Protein AF-A0A257NDQ3-F1 (afdb_monomer)

pLDDT: mean 87.1, std 13.28, range [30.53, 98.5]

Nearest PDB structures (foldseek):
  5h1d-assembly1_A  TM=4.668E-01  e=5.280E-02  Homo sapiens
  1ft0-assembly3_B  TM=4.575E-01  e=4.719E-02  Homo sapiens
  1fst-assembly2_B  TM=3.989E-01  e=5.908E-02  Homo sapiens
  5vi0-assembly2_B  TM=5.408E-01  e=4.225E-01  Pseudomonas fluorescens
  6a6y-assembly1_A  TM=3.548E-01  e=2.548E-01  Plasmodium falciparum 3D7

Solvent-accessible surface area (backbone atoms only — not comparable to full-atom values): 14530 Å² total; per-residue (Å²): 134,84,46,21,62,78,41,36,43,65,46,37,27,41,34,48,37,69,44,78,47,65,25,97,85,72,50,76,47,57,36,26,44,31,38,44,32,29,47,29,66,35,31,80,73,57,38,58,38,33,40,39,36,42,29,30,49,96,82,42,64,49,74,46,83,43,58,48,50,79,42,79,77,45,84,57,26,25,31,36,32,40,53,81,40,76,46,60,45,60,36,98,84,49,43,48,47,52,31,31,33,31,34,38,30,34,38,42,95,90,38,63,32,42,28,63,42,25,31,57,61,35,50,32,66,60,55,64,43,60,56,66,41,78,33,78,42,56,77,67,88,42,40,79,42,83,73,80,74,80,84,75,62,64,67,57,55,49,48,52,51,56,49,45,76,76,38,64,75,77,67,66,79,74,90,57,48,90,78,76,62,61,81,38,86,56,16,50,65,40,47,53,52,54,51,52,52,50,49,45,49,52,26,70,79,35,73,89,55,93,38,74,47,81,45,79,41,69,66,78,79,58,63,68,61,53,53,48,52,54,49,34,37,78,66,68,33,50,52,46,80,45,63,45,60,74,48,50,77,47,40,88,53,84,78,82,85,89,118

Secondary structure (DSSP, 8-state):
---GGGTEEEEEEEE---EEEE-TT--EEEEEEEEEEEEESS-TT-EEEEEEEEEEGGG-EEEEEEEEEEES--SS-EEEEEPPEEE-SEETTTEEEEEEEEEEEEEETTEEEE-SEEEEEEEHHHHH-SS-EEEE--STT-EE---------HHHHHHHHHHHHH-GGGG------SSS-TTSTTSHHHHHHHHHHHHHHHHHH-TTS--EEEEEES----HHHHHHHHHHHHTT-EEEEEE-HHHHTTTT-TT-S--

Structure (mmCIF, N/CA/C/O backbone):
data_AF-A0A257NDQ3-F1
#
_entry.id   AF-A0A257NDQ3-F1
#
loop_
_atom_site.group_PDB
_atom_site.id
_atom_site.type_symbol
_atom_site.label_atom_id
_atom_site.label_alt_id
_atom_site.label_comp_id
_atom_site.label_asym_id
_atom_site.label_entity_id
_atom_site.label_seq_id
_atom_site.pdbx_PDB_ins_code
_atom_site.Cartn_x
_atom_site.Cartn_y
_atom_site.Cartn_z
_atom_site.occupancy
_atom_site.B_iso_or_equiv
_atom_site.auth_seq_id
_atom_site.auth_comp_id
_atom_site.auth_asym_id
_atom_site.auth_atom_id
_atom_site.pdbx_PDB_model_num
ATOM 1 N N . MET A 1 1 ? 5.889 -25.094 2.085 1.00 62.25 1 MET A N 1
ATOM 2 C CA . MET A 1 1 ? 5.250 -23.762 2.106 1.00 62.25 1 MET A CA 1
ATOM 3 C C . MET A 1 1 ? 5.561 -23.101 0.781 1.00 62.25 1 MET A C 1
ATOM 5 O O . MET A 1 1 ? 6.716 -23.136 0.377 1.00 62.25 1 MET A O 1
ATOM 9 N N . GLN A 1 2 ? 4.552 -22.613 0.071 1.00 86.19 2 GLN A N 1
ATOM 10 C CA . GLN A 1 2 ? 4.750 -21.941 -1.209 1.00 86.19 2 GLN A CA 1
ATOM 11 C C . GLN A 1 2 ? 5.158 -20.489 -0.945 1.00 86.19 2 GLN A C 1
ATOM 13 O O . GLN A 1 2 ? 4.580 -19.855 -0.066 1.00 86.19 2 GLN A O 1
ATOM 18 N N . ILE A 1 3 ? 6.176 -20.000 -1.652 1.00 93.50 3 ILE A N 1
ATOM 19 C CA . ILE A 1 3 ? 6.679 -18.626 -1.532 1.00 93.50 3 ILE A CA 1
ATOM 20 C C . ILE A 1 3 ? 6.529 -17.921 -2.877 1.00 93.50 3 ILE A C 1
ATOM 22 O O . ILE A 1 3 ? 6.613 -18.570 -3.925 1.00 93.50 3 ILE A O 1
ATOM 26 N N . ALA A 1 4 ? 6.283 -16.611 -2.854 1.00 96.50 4 ALA A N 1
ATOM 27 C CA . ALA A 1 4 ? 6.038 -15.834 -4.070 1.00 96.50 4 ALA A CA 1
ATOM 28 C C . ALA A 1 4 ? 7.234 -15.856 -5.037 1.00 96.50 4 ALA A C 1
ATOM 30 O O . ALA A 1 4 ? 7.050 -15.808 -6.251 1.00 96.50 4 ALA A O 1
ATOM 31 N N . GLU A 1 5 ? 8.448 -15.997 -4.506 1.00 96.62 5 GLU A N 1
ATOM 32 C CA . GLU A 1 5 ? 9.706 -16.055 -5.251 1.00 96.62 5 GLU A CA 1
ATOM 33 C C . GLU A 1 5 ? 9.786 -17.237 -6.233 1.00 96.62 5 GLU A C 1
ATOM 35 O O . GLU A 1 5 ? 10.541 -17.182 -7.199 1.00 96.62 5 GLU A O 1
ATOM 40 N N . HIS A 1 6 ? 8.982 -18.293 -6.043 1.00 95.88 6 HIS A N 1
ATOM 41 C CA . HIS A 1 6 ? 8.859 -19.371 -7.033 1.00 95.88 6 HIS A CA 1
ATOM 42 C C . HIS A 1 6 ? 8.162 -18.922 -8.327 1.00 95.88 6 HIS A C 1
ATOM 44 O O . HIS A 1 6 ? 8.304 -19.583 -9.352 1.00 95.88 6 HIS A O 1
ATOM 50 N N . TYR A 1 7 ? 7.405 -17.825 -8.277 1.00 97.12 7 TYR A N 1
ATOM 51 C CA . TYR A 1 7 ? 6.604 -17.320 -9.388 1.00 97.12 7 TYR A CA 1
ATOM 52 C C . TYR A 1 7 ? 7.129 -16.016 -9.961 1.00 97.12 7 TYR A C 1
ATOM 54 O O . TYR A 1 7 ? 6.976 -15.789 -11.154 1.00 97.12 7 TYR A O 1
ATOM 62 N N . ALA A 1 8 ? 7.720 -15.145 -9.147 1.00 97.50 8 ALA A N 1
ATOM 63 C CA . ALA A 1 8 ? 8.272 -13.890 -9.631 1.00 97.50 8 ALA A CA 1
ATOM 64 C C . ALA A 1 8 ? 9.487 -13.455 -8.827 1.00 97.50 8 ALA A C 1
ATOM 66 O O . ALA A 1 8 ? 9.572 -13.702 -7.628 1.00 97.50 8 ALA A O 1
ATOM 67 N N . MET A 1 9 ? 10.392 -12.737 -9.483 1.00 97.62 9 MET A N 1
ATOM 68 C CA . MET A 1 9 ? 11.543 -12.112 -8.848 1.00 97.62 9 MET A CA 1
ATOM 69 C C . MET A 1 9 ? 11.578 -10.621 -9.183 1.00 97.62 9 MET A C 1
ATOM 71 O O . MET A 1 9 ? 11.423 -10.259 -10.353 1.00 97.62 9 MET A O 1
ATOM 75 N N . PRO A 1 10 ? 11.789 -9.734 -8.194 1.00 97.50 10 PRO A N 1
ATOM 76 C CA . PRO A 1 10 ? 12.027 -8.331 -8.486 1.00 97.50 10 PRO A CA 1
ATOM 77 C C . PRO A 1 10 ? 13.358 -8.181 -9.229 1.00 97.50 10 PRO A C 1
ATOM 79 O O . PRO A 1 10 ? 14.376 -8.730 -8.810 1.00 97.50 10 PRO A O 1
ATOM 82 N N . ALA A 1 11 ? 13.348 -7.419 -10.317 1.00 97.00 11 ALA A N 1
ATOM 83 C CA . ALA A 1 11 ? 14.503 -7.220 -11.181 1.00 97.00 11 ALA A CA 1
ATOM 84 C C . ALA A 1 11 ? 15.159 -5.857 -10.925 1.00 97.00 11 ALA A C 1
ATOM 86 O O . ALA A 1 11 ? 16.347 -5.775 -10.600 1.00 97.00 11 ALA A O 1
ATOM 87 N N . HIS A 1 12 ? 14.380 -4.775 -11.028 1.00 96.88 12 HIS A N 1
ATOM 88 C CA . HIS A 1 12 ? 14.903 -3.408 -10.997 1.00 96.88 12 HIS A CA 1
ATOM 89 C C . HIS A 1 12 ? 13.960 -2.442 -10.284 1.00 96.88 12 HIS A C 1
ATOM 91 O O . HIS A 1 12 ? 12.742 -2.596 -10.322 1.00 96.88 12 HIS A O 1
ATOM 97 N N . GLY A 1 13 ? 14.543 -1.428 -9.650 1.00 97.38 13 GLY A N 1
ATOM 98 C CA . GLY A 1 13 ? 13.856 -0.304 -9.035 1.00 97.38 13 GLY A CA 1
ATOM 99 C C . GLY A 1 13 ? 14.349 1.019 -9.614 1.00 97.38 13 GLY A C 1
ATOM 100 O O . GLY A 1 13 ? 15.554 1.238 -9.744 1.00 97.38 13 GLY A O 1
ATOM 101 N N . HIS A 1 14 ? 13.414 1.908 -9.926 1.00 97.81 14 HIS A N 1
ATOM 102 C CA . HIS A 1 14 ? 13.661 3.269 -10.389 1.00 97.81 14 HIS A CA 1
ATOM 103 C C . HIS A 1 14 ? 13.052 4.251 -9.401 1.00 97.81 14 HIS A C 1
ATOM 105 O O . HIS A 1 14 ? 11.873 4.125 -9.081 1.00 97.81 14 HIS A O 1
ATOM 111 N N . LEU A 1 15 ? 13.818 5.246 -8.962 1.00 97.31 15 LEU A N 1
ATOM 112 C CA . LEU A 1 15 ? 13.305 6.381 -8.200 1.00 97.31 15 LEU A CA 1
ATOM 113 C C . LEU A 1 15 ? 13.643 7.663 -8.963 1.00 97.31 15 LEU A C 1
ATOM 115 O O . LEU A 1 15 ? 14.810 7.968 -9.186 1.00 97.31 15 LEU A O 1
ATOM 119 N N . GLY A 1 16 ? 12.628 8.410 -9.383 1.00 96.19 16 GLY A N 1
ATOM 120 C CA . GLY A 1 16 ? 12.790 9.683 -10.080 1.00 96.19 16 GLY A CA 1
ATOM 121 C C . GLY A 1 16 ? 13.439 10.759 -9.209 1.00 96.19 16 GLY A C 1
ATOM 122 O O . GLY A 1 16 ? 13.588 10.595 -8.000 1.00 96.19 16 GLY A O 1
ATOM 123 N N . GLY A 1 17 ? 13.835 11.878 -9.814 1.00 94.56 17 GLY A N 1
ATOM 124 C CA . GLY A 1 17 ? 14.311 13.045 -9.062 1.00 94.56 17 GLY A CA 1
ATOM 125 C C . GLY A 1 17 ? 13.191 13.758 -8.295 1.00 94.56 17 GLY A C 1
ATOM 126 O O . GLY A 1 17 ? 12.016 13.395 -8.409 1.00 94.56 17 GLY A O 1
ATOM 127 N N . TYR A 1 18 ? 13.557 14.786 -7.529 1.00 91.69 18 TYR A N 1
ATOM 128 C CA . TYR A 1 18 ? 12.577 15.646 -6.863 1.00 91.69 18 TYR A CA 1
ATOM 129 C C . TYR A 1 18 ? 11.720 16.409 -7.862 1.00 91.69 18 TYR A C 1
ATOM 131 O O . TYR A 1 18 ? 12.220 16.982 -8.832 1.00 91.69 18 TYR A O 1
ATOM 139 N N . PHE A 1 19 ? 10.427 16.477 -7.574 1.00 90.19 19 PHE A N 1
ATOM 140 C CA . PHE A 1 19 ? 9.556 17.461 -8.183 1.00 90.19 19 PHE A CA 1
ATOM 141 C C . PHE A 1 19 ? 8.519 17.949 -7.175 1.00 90.19 19 PHE A C 1
ATOM 143 O O . PHE A 1 19 ? 8.063 17.211 -6.301 1.00 90.19 19 PHE A O 1
ATOM 150 N N . GLN A 1 20 ? 8.157 19.219 -7.316 1.00 86.62 20 GLN A N 1
ATOM 151 C CA . GLN A 1 20 ? 7.296 19.906 -6.372 1.00 86.62 20 GLN A CA 1
ATOM 152 C C . GLN A 1 20 ? 5.822 19.739 -6.749 1.00 86.62 20 GLN A C 1
ATOM 154 O O . GLN A 1 20 ? 5.435 19.805 -7.921 1.00 86.62 20 GLN A O 1
ATOM 159 N N . ARG A 1 21 ? 4.985 19.571 -5.732 1.00 83.19 21 ARG A N 1
ATOM 160 C CA . ARG A 1 21 ? 3.531 19.689 -5.811 1.00 83.19 21 ARG A CA 1
ATOM 161 C C . ARG A 1 21 ? 3.053 20.769 -4.851 1.00 83.19 21 ARG A C 1
ATOM 163 O O . ARG A 1 21 ? 3.788 21.215 -3.971 1.00 83.19 21 ARG A O 1
ATOM 170 N N . VAL A 1 22 ? 1.827 21.215 -5.090 1.00 75.81 22 VAL A N 1
ATOM 171 C CA . VAL A 1 22 ? 1.130 22.202 -4.270 1.00 75.81 22 VAL A CA 1
ATOM 172 C C . VAL A 1 22 ? -0.181 21.566 -3.835 1.00 75.81 22 VAL A C 1
ATOM 174 O O . VAL A 1 22 ? -0.871 20.997 -4.683 1.00 75.81 22 VAL A O 1
ATOM 177 N N . ASN A 1 23 ? -0.483 21.604 -2.539 1.00 70.94 23 ASN A N 1
ATOM 178 C CA . ASN A 1 23 ? -1.763 21.119 -2.020 1.00 70.94 23 ASN A CA 1
ATOM 179 C C . ASN A 1 23 ? -2.857 22.196 -2.166 1.00 70.94 23 ASN A C 1
ATOM 181 O O . ASN A 1 23 ? -2.589 23.336 -2.551 1.00 70.94 23 ASN A O 1
ATOM 185 N N . ASP A 1 24 ? -4.092 21.856 -1.798 1.00 62.28 24 ASP A N 1
ATOM 186 C CA . ASP A 1 24 ? -5.228 22.790 -1.832 1.00 62.28 24 ASP A CA 1
ATOM 187 C C . ASP A 1 24 ? -5.088 23.967 -0.839 1.00 62.28 24 ASP A C 1
ATOM 189 O O . ASP A 1 24 ? -5.764 24.986 -0.983 1.00 62.28 24 ASP A O 1
ATOM 193 N N . PHE A 1 25 ? -4.170 23.870 0.131 1.00 64.94 25 PHE A N 1
ATOM 194 C CA . PHE A 1 25 ? -3.796 24.943 1.063 1.00 64.94 25 PHE A CA 1
ATOM 195 C C . PHE A 1 25 ? -2.670 25.846 0.531 1.00 64.94 25 PHE A C 1
ATOM 197 O O . PHE A 1 25 ? -2.230 26.758 1.227 1.00 64.94 25 PHE A O 1
ATOM 204 N N . ASN A 1 26 ? -2.234 25.634 -0.717 1.00 72.81 26 ASN A N 1
ATOM 205 C CA . ASN A 1 26 ? -1.118 26.328 -1.359 1.00 72.81 26 ASN A CA 1
ATOM 206 C C . ASN A 1 26 ? 0.261 26.052 -0.718 1.00 72.81 26 ASN A C 1
ATOM 208 O O . ASN A 1 26 ? 1.232 26.763 -1.000 1.00 72.81 26 ASN A O 1
ATOM 212 N N . ASP A 1 27 ? 0.375 25.000 0.097 1.00 72.50 27 ASP A N 1
ATOM 213 C CA . ASP A 1 27 ? 1.655 24.535 0.621 1.00 72.50 27 ASP A CA 1
ATOM 214 C C . ASP A 1 27 ? 2.399 23.735 -0.436 1.00 72.50 27 ASP A C 1
ATOM 216 O O . ASP A 1 27 ? 1.841 22.882 -1.134 1.00 72.50 27 ASP A O 1
ATOM 220 N N . LYS A 1 28 ? 3.699 23.999 -0.517 1.00 81.50 28 LYS A N 1
ATOM 221 C CA . LYS A 1 28 ? 4.613 23.330 -1.431 1.00 81.50 28 LYS A CA 1
ATOM 222 C C . LYS A 1 28 ? 5.308 22.180 -0.728 1.00 81.50 28 LYS A C 1
ATOM 224 O O . LYS A 1 28 ? 5.854 22.361 0.357 1.00 81.50 28 LYS A O 1
ATOM 229 N N . PHE A 1 29 ? 5.367 21.039 -1.393 1.00 81.94 29 PHE A N 1
ATOM 230 C CA . PHE A 1 29 ? 6.089 19.873 -0.903 1.00 81.94 29 PHE A CA 1
ATOM 231 C C . PHE A 1 29 ? 6.727 19.115 -2.066 1.00 81.94 29 PHE A C 1
ATOM 233 O O . PHE A 1 29 ? 6.223 19.128 -3.193 1.00 81.94 29 PHE A O 1
ATOM 240 N N . ASP A 1 30 ? 7.847 18.458 -1.786 1.00 86.12 30 ASP A N 1
ATOM 241 C CA . ASP A 1 30 ? 8.559 17.650 -2.767 1.00 86.12 30 ASP A CA 1
ATOM 242 C C . ASP A 1 30 ? 8.097 16.199 -2.695 1.00 86.12 30 ASP A C 1
ATOM 244 O O . ASP A 1 30 ? 7.850 15.648 -1.618 1.00 86.12 30 ASP A O 1
ATOM 248 N N . ILE A 1 31 ? 7.998 15.571 -3.860 1.00 89.31 31 ILE A N 1
ATOM 249 C CA . ILE A 1 31 ? 7.744 14.142 -4.001 1.00 89.31 31 ILE A CA 1
ATOM 250 C C . ILE A 1 31 ? 8.696 13.537 -5.022 1.00 89.31 31 ILE A C 1
ATOM 252 O O . ILE A 1 31 ? 9.281 14.222 -5.865 1.00 89.31 31 ILE A O 1
ATOM 256 N N . ARG A 1 32 ? 8.843 12.218 -4.936 1.00 91.88 32 ARG A N 1
ATOM 257 C CA . ARG A 1 32 ? 9.574 11.410 -5.908 1.00 91.88 32 ARG A CA 1
ATOM 258 C C . ARG A 1 32 ? 8.679 10.276 -6.367 1.00 91.88 32 ARG A C 1
ATOM 260 O O . ARG A 1 32 ? 8.036 9.640 -5.535 1.00 91.88 32 ARG A O 1
ATOM 267 N N . TRP A 1 33 ? 8.636 10.026 -7.670 1.00 93.50 33 TRP A N 1
ATOM 268 C CA . TRP A 1 33 ? 7.946 8.859 -8.212 1.00 93.50 33 TRP A CA 1
ATOM 269 C C . TRP A 1 33 ? 8.885 7.655 -8.204 1.00 93.50 33 TRP A C 1
ATOM 271 O O . TRP A 1 33 ? 10.088 7.810 -8.409 1.00 93.50 33 TRP A O 1
ATOM 281 N N . GLY A 1 34 ? 8.349 6.466 -7.974 1.00 95.50 34 GLY A N 1
ATOM 282 C CA . GLY A 1 34 ? 9.078 5.212 -7.957 1.00 95.50 34 GLY A CA 1
ATOM 283 C C . GLY A 1 34 ? 8.383 4.142 -8.787 1.00 95.50 34 GLY A C 1
ATOM 284 O O . GLY A 1 34 ? 7.170 4.192 -9.008 1.00 95.50 34 GLY A O 1
ATOM 285 N N . LYS A 1 35 ? 9.174 3.180 -9.262 1.00 97.56 35 LYS A N 1
ATOM 286 C CA . LYS A 1 35 ? 8.708 2.059 -10.076 1.00 97.56 35 LYS A CA 1
ATOM 287 C C . LYS A 1 35 ? 9.554 0.816 -9.834 1.00 97.56 35 LYS A C 1
ATOM 289 O O . LYS A 1 35 ? 10.778 0.917 -9.773 1.00 97.56 35 LYS A O 1
ATOM 294 N N . ILE A 1 36 ? 8.919 -0.345 -9.703 1.00 98.50 36 ILE A N 1
ATOM 295 C CA . ILE A 1 36 ? 9.589 -1.637 -9.502 1.00 98.50 36 ILE A CA 1
ATOM 296 C C . ILE A 1 36 ? 9.161 -2.594 -10.612 1.00 98.50 36 ILE A C 1
ATOM 298 O O . ILE A 1 36 ? 7.978 -2.703 -10.928 1.00 98.50 36 ILE A O 1
ATOM 302 N N . GLU A 1 37 ? 10.127 -3.286 -11.202 1.00 98.38 37 GLU A N 1
ATOM 303 C CA . GLU A 1 37 ? 9.920 -4.293 -12.239 1.00 98.38 37 GLU A CA 1
ATOM 304 C C . GLU A 1 37 ? 10.175 -5.701 -11.711 1.00 98.38 37 GLU A C 1
ATOM 306 O O . GLU A 1 37 ? 11.054 -5.917 -10.875 1.00 98.38 37 GLU A O 1
ATOM 311 N N . PHE A 1 38 ? 9.421 -6.655 -12.246 1.00 98.44 38 PHE A N 1
ATOM 312 C CA . PHE A 1 38 ? 9.456 -8.065 -11.894 1.00 98.44 38 PHE A CA 1
ATOM 313 C C . PHE A 1 38 ? 9.556 -8.919 -13.151 1.00 98.44 38 PHE A C 1
ATOM 315 O O . PHE A 1 38 ? 8.833 -8.683 -14.123 1.00 98.44 38 PHE A O 1
ATOM 322 N N . ASP A 1 39 ? 10.384 -9.954 -13.077 1.00 98.12 39 ASP A N 1
ATOM 323 C CA . ASP A 1 39 ? 10.320 -11.097 -13.980 1.00 98.12 39 ASP A CA 1
ATOM 324 C C . ASP A 1 39 ? 9.364 -12.129 -13.370 1.00 98.12 39 ASP A C 1
ATOM 326 O O . ASP A 1 39 ? 9.530 -12.513 -12.210 1.00 98.12 39 ASP A O 1
ATOM 330 N N . VAL A 1 40 ? 8.350 -12.562 -14.123 1.00 97.94 40 VAL A N 1
ATOM 331 C CA . VAL A 1 40 ? 7.336 -13.530 -13.679 1.00 97.94 40 VAL A CA 1
ATOM 332 C C . VAL A 1 40 ? 7.474 -14.817 -14.485 1.00 97.94 40 VAL A C 1
ATOM 334 O O . VAL A 1 40 ? 7.338 -14.821 -15.706 1.00 97.94 40 VAL A O 1
ATOM 337 N N . PHE A 1 41 ? 7.714 -15.926 -13.794 1.00 96.44 41 PHE A N 1
ATOM 338 C CA . PHE A 1 41 ? 7.934 -17.270 -14.335 1.00 96.44 41 PHE A CA 1
ATOM 339 C C . PHE A 1 41 ? 6.631 -18.080 -14.392 1.00 96.44 41 PHE A C 1
ATOM 341 O O . PHE A 1 41 ? 6.592 -19.266 -14.065 1.00 96.44 41 PHE A O 1
ATOM 348 N N . PHE A 1 42 ? 5.544 -17.396 -14.739 1.00 94.81 42 PHE A N 1
ATOM 349 C CA . PHE A 1 42 ? 4.225 -17.979 -14.924 1.00 94.81 42 PHE A CA 1
ATOM 350 C C . PHE A 1 42 ? 3.456 -17.195 -15.990 1.00 94.81 42 PHE A C 1
ATOM 352 O O . PHE A 1 42 ? 3.798 -16.049 -16.312 1.00 94.81 42 PHE A O 1
ATOM 359 N N . GLY A 1 43 ? 2.393 -17.799 -16.524 1.00 90.25 43 GLY A N 1
ATOM 360 C CA . GLY A 1 43 ? 1.504 -17.123 -17.468 1.00 90.25 43 GLY A CA 1
ATOM 361 C C . GLY A 1 43 ? 0.844 -15.873 -16.867 1.00 90.25 43 GLY A C 1
AT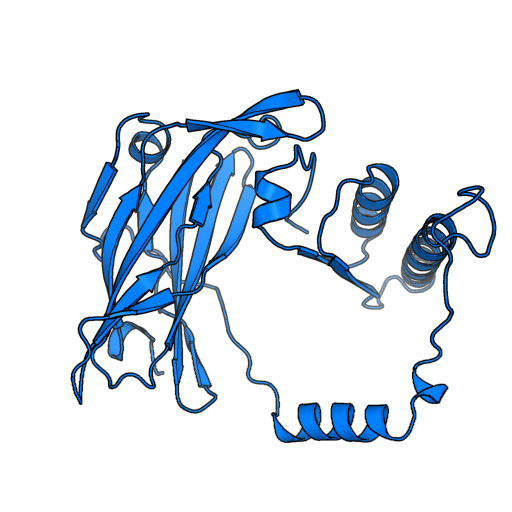OM 362 O O . GLY A 1 43 ? 0.896 -15.628 -15.659 1.00 90.25 43 GLY A O 1
ATOM 363 N N . VAL A 1 44 ? 0.202 -15.077 -17.726 1.00 90.81 44 VAL A N 1
ATOM 364 C CA . VAL A 1 44 ? -0.377 -13.755 -17.396 1.00 90.81 44 VAL A CA 1
ATOM 365 C C . VAL A 1 44 ? -1.385 -13.764 -16.234 1.00 90.81 44 VAL A C 1
ATOM 367 O O . VAL A 1 44 ? -1.617 -12.729 -15.611 1.00 90.81 44 VAL A O 1
ATOM 370 N N . GLN A 1 45 ? -1.959 -14.926 -15.916 1.00 92.62 45 GLN A N 1
ATOM 371 C CA . GLN A 1 45 ? -2.838 -15.144 -14.768 1.00 92.62 45 GLN A C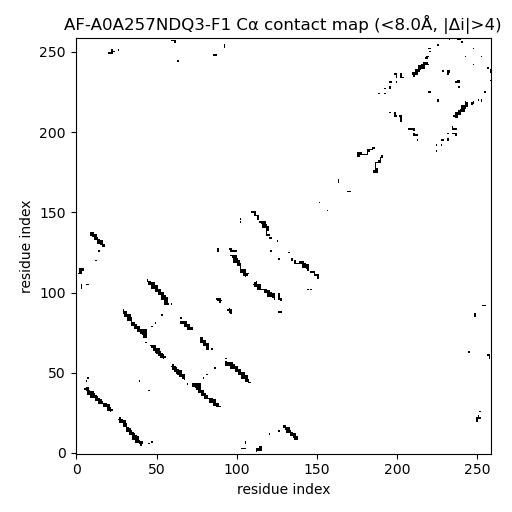A 1
ATOM 372 C C . GLN A 1 45 ? -2.169 -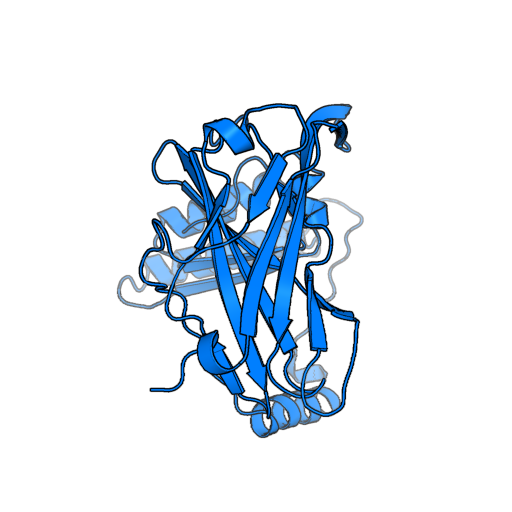14.863 -13.413 1.00 92.62 45 GLN A C 1
ATOM 374 O O . GLN A 1 45 ? -2.862 -14.494 -12.469 1.00 92.62 45 GLN A O 1
ATOM 379 N N . ALA A 1 46 ? -0.840 -14.993 -13.303 1.00 95.38 46 ALA A N 1
ATOM 380 C CA . ALA A 1 46 ? -0.127 -14.635 -12.082 1.00 95.38 46 ALA A CA 1
ATOM 381 C C . ALA A 1 46 ? -0.011 -13.110 -11.972 1.00 95.38 46 ALA A C 1
ATOM 383 O O . ALA A 1 46 ? 0.750 -12.458 -12.692 1.00 95.38 46 ALA A O 1
ATOM 384 N N . ASN A 1 47 ? -0.766 -12.529 -11.045 1.00 96.12 47 ASN A N 1
ATOM 385 C CA . ASN A 1 47 ? -0.711 -11.104 -10.764 1.00 96.12 47 ASN A CA 1
ATOM 386 C C . ASN A 1 47 ? 0.282 -10.813 -9.635 1.00 96.12 47 ASN A C 1
ATOM 388 O O . ASN A 1 47 ? 0.367 -11.570 -8.673 1.00 96.12 47 ASN A O 1
ATOM 392 N N . VAL A 1 48 ? 0.994 -9.689 -9.722 1.00 97.88 48 VAL A N 1
ATOM 393 C CA . VAL A 1 48 ? 1.894 -9.217 -8.664 1.00 97.88 48 VAL A CA 1
ATOM 394 C C . VAL A 1 48 ? 1.285 -7.979 -8.013 1.00 97.88 48 VAL A C 1
ATOM 396 O O . VAL A 1 48 ? 0.944 -7.007 -8.689 1.00 97.88 48 VAL A O 1
ATOM 399 N N . LYS A 1 49 ? 1.179 -7.977 -6.689 1.00 96.88 49 LYS A N 1
ATOM 400 C CA . LYS A 1 49 ? 0.911 -6.775 -5.889 1.00 96.88 49 LYS A CA 1
ATOM 401 C C . LYS A 1 49 ? 2.138 -6.466 -5.049 1.00 96.88 49 LYS A C 1
ATOM 403 O O . LYS A 1 49 ? 2.782 -7.385 -4.550 1.00 96.88 49 LYS A O 1
ATOM 408 N N . VAL A 1 50 ? 2.456 -5.191 -4.875 1.00 97.44 50 VAL A N 1
ATOM 409 C CA . VAL A 1 50 ? 3.602 -4.763 -4.066 1.00 97.44 50 VAL A CA 1
ATOM 410 C C . VAL A 1 50 ? 3.115 -4.150 -2.764 1.00 97.44 50 VAL A C 1
ATOM 412 O O . VAL A 1 50 ? 2.214 -3.321 -2.765 1.00 97.44 50 VAL A O 1
ATOM 415 N N . VAL A 1 51 ? 3.735 -4.551 -1.660 1.00 96.31 51 VAL A N 1
ATOM 416 C CA . VAL A 1 51 ? 3.576 -3.956 -0.334 1.00 96.31 51 VAL A CA 1
ATOM 417 C C . VAL A 1 51 ? 4.813 -3.094 -0.081 1.00 96.31 51 VAL A C 1
ATOM 419 O O . VAL A 1 51 ? 5.854 -3.597 0.339 1.00 96.31 51 VAL A O 1
ATOM 422 N N . LEU A 1 52 ? 4.726 -1.802 -0.386 1.00 96.31 52 LEU A N 1
ATOM 423 C CA . LEU A 1 52 ? 5.797 -0.832 -0.152 1.00 96.31 52 LEU A CA 1
ATOM 424 C C . LEU A 1 52 ? 5.851 -0.478 1.335 1.00 96.31 52 LEU A C 1
ATOM 426 O O . LEU A 1 52 ? 4.803 -0.291 1.939 1.00 96.31 52 LEU A O 1
ATOM 430 N N . LYS A 1 53 ? 7.049 -0.358 1.909 1.00 95.19 53 LYS A N 1
ATOM 431 C CA . LYS A 1 53 ? 7.297 -0.026 3.318 1.00 95.19 53 LYS A CA 1
ATOM 432 C C . LYS A 1 53 ? 8.315 1.111 3.405 1.00 95.19 53 LYS A C 1
ATOM 434 O O . LYS A 1 53 ? 9.496 0.908 3.119 1.00 95.19 53 LYS A O 1
ATOM 439 N N . VAL A 1 54 ? 7.870 2.306 3.771 1.00 93.62 54 VAL A N 1
ATOM 440 C CA . VAL A 1 54 ? 8.698 3.511 3.894 1.00 93.62 54 VAL A CA 1
ATOM 441 C C . VAL A 1 54 ? 9.003 3.746 5.368 1.00 93.62 54 VAL A C 1
ATOM 443 O O . VAL A 1 54 ? 8.154 4.198 6.133 1.00 93.62 54 VAL A O 1
ATOM 446 N N . TYR A 1 55 ? 10.228 3.428 5.769 1.00 93.06 55 TYR A N 1
ATOM 447 C CA . TYR A 1 55 ? 10.699 3.610 7.135 1.00 93.06 55 TYR A CA 1
ATOM 448 C C . TYR A 1 55 ? 11.233 5.025 7.327 1.00 93.06 55 TYR A C 1
ATOM 450 O O . TYR A 1 55 ? 12.012 5.519 6.506 1.00 93.06 55 TYR A O 1
ATOM 458 N N . ARG A 1 56 ? 10.857 5.645 8.441 1.00 91.50 56 ARG A N 1
ATOM 459 C CA . ARG A 1 56 ? 11.256 6.997 8.841 1.00 91.50 56 ARG A CA 1
ATOM 460 C C . ARG A 1 56 ? 11.751 7.016 10.282 1.00 91.50 56 ARG A C 1
ATOM 462 O O . ARG A 1 56 ? 11.946 5.964 10.902 1.00 91.50 56 ARG A O 1
ATOM 469 N N . ASP A 1 57 ? 11.997 8.212 10.795 1.00 84.00 57 ASP A N 1
ATOM 470 C CA . ASP A 1 57 ? 12.411 8.420 12.173 1.00 84.00 57 ASP A CA 1
ATOM 471 C C . ASP A 1 57 ? 11.329 8.005 13.175 1.00 84.00 57 ASP A C 1
ATOM 473 O O . ASP A 1 57 ? 10.171 7.752 12.837 1.00 84.00 57 ASP A O 1
ATOM 477 N N . HIS A 1 58 ? 11.742 7.870 14.437 1.00 82.56 58 HIS A N 1
ATOM 478 C CA . HIS A 1 58 ? 10.872 7.505 15.561 1.00 82.56 58 HIS A CA 1
ATOM 479 C C . HIS A 1 58 ? 10.130 6.163 15.401 1.00 82.56 58 HIS A C 1
ATOM 481 O O . HIS A 1 58 ? 9.112 5.935 16.049 1.00 82.56 58 HIS A O 1
ATOM 487 N N . GLY A 1 59 ? 10.656 5.251 14.575 1.00 79.69 59 GLY A N 1
ATOM 488 C CA . GLY A 1 59 ? 10.081 3.916 14.378 1.00 79.69 59 GLY A CA 1
ATOM 489 C C . GLY A 1 59 ? 8.836 3.893 13.486 1.00 79.69 59 GLY A C 1
ATOM 490 O O . GLY A 1 59 ? 8.110 2.901 13.488 1.00 79.69 59 GLY A O 1
ATOM 491 N N . ILE A 1 60 ? 8.587 4.962 12.726 1.00 86.00 60 ILE A N 1
ATOM 492 C CA . ILE A 1 60 ? 7.445 5.064 11.814 1.00 86.00 60 ILE A CA 1
ATOM 493 C C . ILE A 1 60 ? 7.728 4.266 10.534 1.00 86.00 60 ILE A C 1
ATOM 495 O O . ILE A 1 60 ? 8.825 4.328 9.977 1.00 86.00 60 ILE A O 1
ATOM 499 N N . CYS A 1 61 ? 6.734 3.515 10.054 1.00 88.31 61 CYS A N 1
ATOM 500 C CA . CYS A 1 61 ? 6.840 2.712 8.836 1.00 88.31 61 CYS A CA 1
ATOM 501 C C . CYS A 1 61 ? 5.558 2.799 8.010 1.00 88.31 61 CYS A C 1
ATOM 503 O O . CYS A 1 61 ? 4.637 2.049 8.280 1.00 88.31 61 CYS A O 1
ATOM 505 N N . GLU A 1 62 ? 5.499 3.655 6.992 1.00 86.69 62 GLU A N 1
ATOM 506 C CA . GLU A 1 62 ? 4.343 3.779 6.091 1.00 86.69 62 GLU A CA 1
ATOM 507 C C . GLU A 1 62 ? 4.236 2.569 5.156 1.00 86.69 62 GLU A C 1
ATOM 509 O O . GLU A 1 62 ? 5.200 2.228 4.477 1.00 86.69 62 GLU A O 1
ATOM 514 N N . THR A 1 63 ? 3.073 1.915 5.087 1.00 88.25 63 THR A N 1
ATOM 515 C CA . THR A 1 63 ? 2.831 0.758 4.212 1.00 88.25 63 THR A CA 1
ATOM 516 C C . THR A 1 63 ? 1.790 1.089 3.159 1.00 88.25 63 THR A C 1
ATOM 518 O O . THR A 1 63 ? 0.685 1.521 3.483 1.00 88.25 63 THR A O 1
ATOM 521 N N . TYR A 1 64 ? 2.124 0.807 1.903 1.00 86.75 64 TYR A N 1
ATOM 522 C CA . TYR A 1 64 ? 1.261 1.052 0.752 1.00 86.75 64 TYR A CA 1
ATOM 523 C C . TYR A 1 64 ? 1.103 -0.212 -0.083 1.00 86.75 64 TYR A C 1
ATOM 525 O O . TYR A 1 64 ? 2.052 -0.976 -0.247 1.00 86.75 64 TYR A O 1
ATOM 533 N N . LEU A 1 65 ? -0.085 -0.407 -0.652 1.00 89.62 65 LEU A N 1
ATOM 534 C CA . LEU A 1 65 ? -0.315 -1.409 -1.688 1.00 89.62 65 LEU A CA 1
ATOM 535 C C . LEU A 1 65 ? -0.217 -0.749 -3.059 1.00 89.62 65 LEU A C 1
ATOM 537 O O . LEU A 1 65 ? -0.894 0.243 -3.324 1.00 89.62 65 LEU A O 1
ATOM 541 N N . VAL A 1 66 ? 0.623 -1.308 -3.925 1.00 92.44 66 VAL A N 1
ATOM 542 C CA . VAL A 1 66 ? 0.859 -0.799 -5.274 1.00 92.44 66 VAL A CA 1
ATOM 543 C C . VAL A 1 66 ? 0.511 -1.873 -6.295 1.00 92.44 66 VAL A C 1
ATOM 545 O O . VAL A 1 66 ? 0.990 -3.011 -6.237 1.00 92.44 66 VAL A O 1
ATOM 548 N N . ASP A 1 67 ? -0.336 -1.488 -7.242 1.00 92.69 67 ASP A N 1
ATOM 549 C CA . ASP A 1 67 ? -0.721 -2.323 -8.371 1.00 92.69 67 ASP A CA 1
ATOM 550 C C . ASP A 1 67 ? 0.402 -2.434 -9.396 1.00 92.69 67 ASP A C 1
ATOM 552 O O . ASP A 1 67 ? 1.205 -1.514 -9.567 1.00 92.69 67 ASP A O 1
ATOM 556 N N . THR A 1 68 ? 0.412 -3.545 -10.129 1.00 96.31 68 THR A N 1
ATOM 557 C CA . THR A 1 68 ? 1.314 -3.745 -11.260 1.00 96.31 68 THR A CA 1
ATOM 558 C C . THR A 1 68 ? 0.536 -3.998 -12.543 1.00 96.31 68 THR A C 1
ATOM 560 O O . THR A 1 68 ? -0.523 -4.631 -12.526 1.00 96.31 68 THR A O 1
ATOM 563 N N . ASP A 1 69 ? 1.097 -3.563 -13.663 1.00 96.56 69 ASP A N 1
ATOM 564 C CA . ASP A 1 69 ? 0.592 -3.829 -15.004 1.00 96.56 69 ASP A CA 1
ATOM 565 C C . ASP A 1 69 ? 1.547 -4.803 -15.726 1.00 96.56 69 ASP A C 1
ATOM 567 O O . ASP A 1 69 ? 2.770 -4.743 -15.556 1.00 96.56 69 ASP A O 1
ATOM 571 N N . ALA A 1 70 ? 0.983 -5.744 -16.490 1.00 96.38 70 ALA A N 1
ATOM 572 C CA . ALA A 1 70 ? 1.742 -6.760 -17.219 1.00 96.38 70 ALA A CA 1
ATOM 573 C C . ALA A 1 70 ? 2.275 -6.230 -18.556 1.00 96.38 70 ALA A C 1
ATOM 575 O O . ALA A 1 70 ? 1.608 -5.454 -19.238 1.00 96.38 70 ALA A O 1
ATOM 576 N N . PHE A 1 71 ? 3.456 -6.696 -18.952 1.00 96.44 71 PHE A N 1
ATOM 577 C CA . PHE A 1 71 ? 4.077 -6.419 -20.245 1.00 96.44 71 PHE A CA 1
ATOM 578 C C . PHE A 1 71 ? 4.997 -7.577 -20.661 1.00 96.44 71 PHE A C 1
ATOM 580 O O . PHE A 1 71 ? 5.235 -8.488 -19.871 1.00 96.44 71 PHE A O 1
ATOM 587 N N . ASP A 1 72 ? 5.490 -7.559 -21.906 1.00 95.88 72 ASP A N 1
ATOM 588 C CA . ASP A 1 72 ? 6.388 -8.601 -22.447 1.00 95.88 72 ASP A CA 1
ATOM 589 C C . ASP A 1 72 ? 5.834 -10.026 -22.217 1.00 95.88 72 ASP A C 1
ATOM 591 O O . ASP A 1 72 ? 6.457 -10.883 -21.591 1.00 95.88 72 ASP A O 1
ATOM 595 N N . ILE A 1 73 ? 4.578 -10.233 -22.630 1.00 95.75 73 ILE A N 1
ATOM 596 C CA . ILE A 1 73 ? 3.791 -11.420 -22.284 1.00 95.75 73 ILE A CA 1
ATOM 597 C C . ILE A 1 73 ? 4.138 -12.585 -23.211 1.00 95.75 73 ILE A C 1
ATOM 599 O O . ILE A 1 73 ? 4.065 -12.473 -24.435 1.00 95.75 73 ILE A O 1
ATOM 603 N N . GLN A 1 74 ? 4.434 -13.729 -22.605 1.00 92.81 74 GLN A N 1
ATOM 604 C CA . GLN A 1 74 ? 4.594 -15.027 -23.249 1.00 92.81 74 GLN A CA 1
ATOM 605 C C . GLN A 1 74 ? 3.653 -16.042 -22.581 1.00 92.81 74 GLN A C 1
ATOM 607 O O . GLN A 1 74 ? 2.965 -15.737 -21.605 1.00 92.81 74 GLN A O 1
ATOM 612 N N . TRP A 1 75 ? 3.578 -17.252 -23.133 1.00 90.81 75 TRP A N 1
ATOM 613 C CA . TRP A 1 75 ? 2.634 -18.269 -22.660 1.00 90.81 75 TRP A CA 1
ATOM 614 C C . TRP A 1 75 ? 2.960 -18.779 -21.240 1.00 90.81 75 TRP A C 1
ATOM 616 O O . TRP A 1 75 ? 2.040 -19.064 -20.478 1.00 90.81 75 TRP A O 1
ATOM 626 N N . ASP A 1 76 ? 4.243 -18.854 -20.873 1.00 93.31 76 ASP A N 1
ATOM 627 C CA . ASP A 1 76 ? 4.753 -19.376 -19.593 1.00 93.31 76 ASP A CA 1
ATOM 628 C C . ASP A 1 76 ? 5.449 -18.335 -18.710 1.00 93.31 76 ASP A C 1
ATOM 630 O O . ASP A 1 76 ? 5.863 -18.649 -17.596 1.00 93.31 76 ASP A O 1
ATOM 634 N N . ARG A 1 77 ? 5.600 -17.101 -19.191 1.00 95.88 77 ARG A N 1
ATOM 635 C CA . ARG A 1 77 ? 6.288 -16.021 -18.476 1.00 95.88 77 ARG A CA 1
ATOM 636 C C . ARG A 1 77 ? 5.830 -14.661 -18.954 1.00 95.88 77 ARG A C 1
ATOM 638 O O . ARG A 1 77 ? 5.361 -14.511 -20.079 1.00 95.88 77 ARG A O 1
ATOM 645 N N . HIS A 1 78 ? 6.015 -13.656 -18.119 1.00 97.50 78 HIS A N 1
ATOM 646 C CA . HIS A 1 78 ? 5.815 -12.264 -18.495 1.00 97.50 78 HIS A CA 1
ATOM 647 C C . HIS A 1 78 ? 6.611 -11.352 -17.566 1.00 97.50 78 HIS A C 1
ATOM 649 O O . HIS A 1 78 ? 7.255 -11.814 -16.623 1.00 97.50 78 HIS A O 1
ATOM 655 N N . LYS A 1 79 ? 6.561 -10.047 -17.811 1.00 97.88 79 LYS A N 1
ATOM 656 C CA . LYS A 1 79 ? 7.067 -9.051 -16.872 1.00 97.88 79 LYS A CA 1
ATOM 657 C C . LYS A 1 79 ? 5.925 -8.257 -16.279 1.00 97.88 79 LYS A C 1
ATOM 659 O O . LYS A 1 79 ? 4.874 -8.080 -16.899 1.00 97.88 79 LYS A O 1
ATOM 664 N N . ARG A 1 80 ? 6.130 -7.752 -15.070 1.00 98.06 80 ARG A N 1
ATOM 665 C CA . ARG A 1 80 ? 5.199 -6.812 -14.443 1.00 98.06 80 ARG A CA 1
ATOM 666 C C . ARG A 1 80 ? 5.946 -5.612 -13.929 1.00 98.06 80 ARG A C 1
ATOM 668 O O . ARG A 1 80 ? 7.066 -5.728 -13.443 1.00 98.06 80 ARG A O 1
ATOM 675 N N . SER A 1 81 ? 5.326 -4.452 -14.047 1.00 97.88 81 SER A N 1
ATOM 676 C CA . SER A 1 81 ? 5.866 -3.227 -13.481 1.00 97.88 81 SER A CA 1
ATOM 677 C C . SER A 1 81 ? 4.823 -2.581 -12.604 1.00 97.88 81 SER A C 1
ATOM 679 O O . SER A 1 81 ? 3.647 -2.565 -12.965 1.00 97.88 81 SER A O 1
ATOM 681 N N . THR A 1 82 ? 5.230 -2.058 -11.452 1.00 97.56 82 THR A N 1
ATOM 682 C CA . THR A 1 82 ? 4.324 -1.245 -10.647 1.00 97.56 82 THR A CA 1
ATOM 683 C C . THR A 1 82 ? 3.838 -0.059 -11.470 1.00 97.56 82 THR A C 1
ATOM 685 O O . THR A 1 82 ? 4.579 0.511 -12.277 1.00 97.56 82 THR A O 1
ATOM 688 N N . ARG A 1 83 ? 2.603 0.367 -11.214 1.00 94.00 83 ARG A N 1
ATOM 689 C CA . ARG A 1 83 ? 2.226 1.751 -11.501 1.00 94.00 83 ARG A CA 1
ATOM 690 C C . ARG A 1 83 ? 3.144 2.685 -10.723 1.00 94.00 83 ARG A C 1
ATOM 692 O O . ARG A 1 83 ? 3.720 2.284 -9.706 1.00 94.00 83 ARG A O 1
ATOM 699 N N . ASP A 1 84 ? 3.279 3.913 -11.205 1.00 91.62 84 ASP A N 1
ATOM 700 C CA . ASP A 1 84 ? 4.074 4.914 -10.506 1.00 91.62 84 ASP A CA 1
ATOM 701 C C . ASP A 1 84 ? 3.491 5.114 -9.103 1.00 91.62 84 ASP A C 1
ATOM 703 O O . ASP A 1 84 ? 2.319 5.463 -8.937 1.00 91.62 84 ASP A O 1
ATOM 707 N N . PHE A 1 85 ? 4.312 4.861 -8.093 1.00 90.62 85 PHE A N 1
ATOM 708 C CA . PHE A 1 85 ? 4.014 5.206 -6.709 1.00 90.62 85 PHE A CA 1
ATOM 709 C C . PHE A 1 85 ? 4.821 6.436 -6.329 1.00 90.62 85 PHE A C 1
ATOM 711 O O . PHE A 1 85 ? 5.847 6.717 -6.939 1.00 90.62 85 PHE A O 1
ATOM 718 N N . TYR A 1 86 ? 4.381 7.185 -5.325 1.00 88.88 86 TYR A N 1
ATOM 719 C CA . TYR A 1 86 ? 5.060 8.414 -4.933 1.00 88.88 86 TYR A CA 1
ATOM 720 C C . TYR A 1 86 ? 5.411 8.353 -3.459 1.00 88.88 86 TYR A C 1
ATOM 722 O O . TYR A 1 86 ? 4.613 7.908 -2.638 1.00 88.88 86 TYR A O 1
ATOM 730 N N . ILE A 1 87 ? 6.623 8.792 -3.139 1.00 88.94 87 ILE A N 1
ATOM 731 C CA . ILE A 1 87 ? 7.123 8.864 -1.772 1.00 88.94 87 ILE A CA 1
ATOM 732 C C . ILE A 1 87 ? 7.482 10.306 -1.436 1.00 88.94 87 ILE A C 1
ATOM 734 O O . ILE A 1 87 ? 8.064 11.026 -2.254 1.00 88.94 87 ILE A O 1
ATOM 738 N N . HIS A 1 88 ? 7.152 10.711 -0.211 1.00 87.88 88 HIS A N 1
ATOM 739 C CA . HIS A 1 88 ? 7.616 11.972 0.350 1.00 87.88 88 HIS A CA 1
ATOM 740 C C . HIS A 1 88 ? 9.015 11.772 0.936 1.00 87.88 88 HIS A C 1
ATOM 742 O O . HIS A 1 88 ? 9.138 11.092 1.960 1.00 87.88 88 HIS A O 1
ATOM 748 N N . PRO A 1 89 ? 10.065 12.347 0.335 1.00 85.50 89 PRO A N 1
ATOM 749 C CA . PRO A 1 89 ? 11.437 12.202 0.819 1.00 85.50 89 PRO A CA 1
ATOM 750 C C . PRO A 1 89 ? 11.614 12.772 2.228 1.00 85.50 89 PRO A C 1
ATOM 752 O O . PRO A 1 89 ? 12.322 12.195 3.052 1.00 85.50 89 PRO A O 1
ATOM 755 N N . PHE A 1 90 ? 10.903 13.861 2.514 1.00 84.81 90 PHE A N 1
ATOM 756 C CA . PHE A 1 90 ? 10.853 14.516 3.805 1.00 84.81 90 PHE A CA 1
ATOM 757 C C . PHE A 1 90 ? 9.396 14.771 4.180 1.00 84.81 90 PHE A C 1
ATOM 759 O O . PHE A 1 90 ? 8.650 15.390 3.422 1.00 84.81 90 PHE A O 1
ATOM 766 N N . SER A 1 91 ? 8.995 14.271 5.346 1.00 77.50 91 SER A N 1
ATOM 767 C CA . SER A 1 91 ? 7.721 14.606 5.973 1.00 77.50 91 SER A CA 1
ATOM 768 C C . SER A 1 91 ? 7.982 15.588 7.107 1.00 77.50 91 SER A C 1
ATOM 770 O O . SER A 1 91 ? 8.819 15.319 7.966 1.00 77.50 91 SER A O 1
ATOM 772 N N . ASN A 1 92 ? 7.229 16.688 7.163 1.00 71.88 92 ASN A N 1
ATOM 773 C CA . ASN A 1 92 ? 7.331 17.650 8.267 1.00 71.88 92 ASN A CA 1
ATOM 774 C C . ASN A 1 92 ? 7.034 17.011 9.636 1.00 71.88 92 ASN A C 1
ATOM 776 O O . ASN A 1 92 ? 7.556 17.471 10.646 1.00 71.88 92 ASN A O 1
ATOM 780 N N . ASN A 1 93 ? 6.217 15.953 9.666 1.00 70.31 93 ASN A N 1
ATOM 781 C CA . ASN A 1 93 ? 5.776 15.309 10.907 1.00 70.31 93 ASN A CA 1
ATOM 782 C C . ASN A 1 93 ? 6.578 14.048 11.239 1.00 70.31 93 ASN A C 1
ATOM 784 O O . ASN A 1 93 ? 6.736 13.711 12.408 1.00 70.31 93 ASN A O 1
ATOM 788 N N . PHE A 1 94 ? 7.055 13.335 10.216 1.00 77.69 94 PHE A N 1
ATOM 789 C CA . PHE A 1 94 ? 7.689 12.021 10.382 1.00 77.69 94 PHE A CA 1
ATOM 790 C C . PHE A 1 94 ? 9.185 12.024 10.059 1.00 77.69 94 PHE A C 1
ATOM 792 O O . PHE A 1 94 ? 9.845 10.999 10.199 1.00 77.69 94 PHE A O 1
ATOM 799 N N . GLY A 1 95 ? 9.719 13.163 9.620 1.00 84.50 95 GLY A N 1
ATOM 800 C CA . GLY A 1 95 ? 11.118 13.304 9.259 1.00 84.50 95 GLY A CA 1
ATOM 801 C C . GLY A 1 95 ? 11.474 12.672 7.905 1.00 84.50 95 GLY A C 1
ATOM 802 O O . GLY A 1 95 ? 10.596 12.339 7.087 1.00 84.50 95 GLY A O 1
ATOM 803 N N . PRO A 1 96 ? 12.782 12.561 7.624 1.00 90.12 96 PRO A N 1
ATOM 804 C CA . PRO A 1 96 ? 13.292 12.004 6.381 1.00 90.12 96 PRO A CA 1
ATOM 805 C C . PRO A 1 96 ? 13.075 10.487 6.276 1.00 90.12 96 PRO A C 1
ATOM 807 O O . PRO A 1 96 ? 12.831 9.785 7.257 1.00 90.12 96 PRO A O 1
ATOM 810 N N . ILE A 1 97 ? 13.179 9.968 5.052 1.00 92.44 97 ILE A N 1
ATOM 811 C CA . ILE A 1 97 ? 13.199 8.523 4.806 1.00 92.44 97 ILE A CA 1
ATOM 812 C C . ILE A 1 97 ? 14.542 7.923 5.255 1.00 92.44 97 ILE A C 1
ATOM 814 O O . ILE A 1 97 ? 15.617 8.342 4.812 1.00 92.44 97 ILE A O 1
ATOM 818 N N . ASN A 1 98 ? 14.453 6.867 6.063 1.00 93.25 98 ASN A N 1
ATOM 819 C CA . ASN A 1 98 ? 15.579 6.041 6.500 1.00 93.25 98 ASN A CA 1
ATOM 820 C C . ASN A 1 98 ? 15.844 4.886 5.533 1.00 93.25 98 ASN A C 1
ATOM 822 O O . ASN A 1 98 ? 16.984 4.599 5.186 1.00 93.25 98 ASN A O 1
ATOM 826 N N . CYS A 1 99 ? 14.796 4.211 5.070 1.00 94.00 99 CYS A N 1
ATOM 827 C CA . CYS A 1 99 ? 14.898 3.274 3.956 1.00 94.00 99 CYS A CA 1
ATOM 828 C C . CYS A 1 99 ? 13.519 2.997 3.368 1.00 94.00 99 CYS A C 1
ATOM 830 O O . CYS A 1 99 ? 12.497 3.118 4.045 1.00 94.00 99 CYS A O 1
ATOM 832 N N . VAL A 1 100 ? 13.498 2.576 2.110 1.00 95.62 100 VAL A N 1
ATOM 833 C CA . VAL A 1 100 ? 12.301 2.051 1.466 1.00 95.62 100 VAL A CA 1
ATOM 834 C C . VAL A 1 100 ? 12.532 0.582 1.173 1.00 95.62 100 VAL A C 1
ATOM 836 O O . VAL A 1 100 ? 13.440 0.215 0.420 1.00 95.62 100 VAL A O 1
ATOM 839 N N . LYS A 1 101 ? 11.699 -0.264 1.770 1.00 97.38 101 LYS A N 1
ATOM 840 C CA . LYS A 1 101 ? 11.643 -1.692 1.480 1.00 97.38 101 LYS A CA 1
ATOM 841 C C . LYS A 1 101 ? 10.336 -2.036 0.789 1.00 97.38 101 LYS A C 1
ATOM 843 O O . LYS A 1 101 ? 9.406 -1.235 0.759 1.00 97.38 101 LYS A O 1
ATOM 848 N N . PHE A 1 102 ? 10.248 -3.243 0.260 1.00 98.12 102 PHE A N 1
ATOM 849 C CA . PHE A 1 102 ? 8.990 -3.782 -0.218 1.00 98.12 102 PHE A CA 1
ATOM 850 C C . PHE A 1 102 ? 8.949 -5.297 -0.088 1.00 98.12 102 PHE A C 1
ATOM 852 O O . PHE A 1 102 ? 9.964 -5.970 -0.247 1.00 98.12 102 PHE A O 1
ATOM 859 N N . SER A 1 103 ? 7.761 -5.829 0.148 1.00 97.94 103 SER A N 1
ATOM 860 C CA . SER A 1 103 ? 7.432 -7.218 -0.160 1.00 97.94 103 SER A CA 1
ATOM 861 C C . SER A 1 103 ? 6.472 -7.266 -1.340 1.00 97.94 103 SER A C 1
ATOM 863 O O . SER A 1 103 ? 5.976 -6.236 -1.803 1.00 97.94 103 SER A O 1
ATOM 865 N N . PHE A 1 104 ? 6.227 -8.455 -1.872 1.00 98.00 104 PHE A N 1
ATOM 866 C CA . PHE A 1 104 ? 5.264 -8.633 -2.949 1.00 98.00 104 PHE A CA 1
ATOM 867 C C . PHE A 1 104 ? 4.386 -9.853 -2.701 1.00 98.00 104 PHE A C 1
ATOM 869 O O . PHE A 1 104 ? 4.695 -10.715 -1.882 1.00 98.00 104 PHE A O 1
ATOM 876 N N . ILE A 1 105 ? 3.248 -9.882 -3.376 1.00 97.94 105 ILE A N 1
ATOM 877 C CA . ILE A 1 105 ? 2.239 -10.926 -3.268 1.00 97.94 105 ILE A CA 1
ATOM 878 C C . ILE A 1 105 ? 1.939 -11.397 -4.680 1.00 97.94 105 ILE A C 1
ATOM 880 O O . ILE A 1 105 ? 1.653 -10.580 -5.557 1.00 97.94 105 ILE A O 1
ATOM 884 N N . ILE A 1 106 ? 1.990 -12.706 -4.879 1.00 97.62 106 ILE A N 1
ATOM 885 C CA . ILE A 1 106 ? 1.485 -13.348 -6.084 1.00 97.62 106 ILE A CA 1
ATOM 886 C C . ILE A 1 106 ? 0.033 -13.699 -5.837 1.00 97.62 106 ILE A C 1
ATOM 888 O O . ILE A 1 106 ? -0.258 -14.443 -4.907 1.00 97.62 106 ILE A O 1
ATOM 892 N N . HIS A 1 107 ? -0.861 -13.157 -6.652 1.00 95.25 107 HIS A N 1
ATOM 893 C CA . HIS A 1 107 ? -2.251 -13.578 -6.677 1.00 95.25 107 HIS A CA 1
ATOM 894 C C . HIS A 1 107 ? -2.470 -14.474 -7.894 1.00 95.25 107 HIS A C 1
ATOM 896 O O . HIS A 1 107 ? -2.265 -14.038 -9.030 1.00 95.25 107 HIS A O 1
ATOM 902 N N . LEU A 1 108 ? -2.832 -15.726 -7.642 1.00 93.88 108 LEU A N 1
ATOM 903 C CA . LEU A 1 108 ? -3.007 -16.770 -8.640 1.00 93.88 108 LEU A CA 1
ATOM 904 C C . LEU A 1 108 ? -4.110 -17.718 -8.170 1.00 93.88 108 LEU A C 1
ATOM 906 O O . LEU A 1 108 ? -4.059 -18.178 -7.035 1.00 93.88 108 LEU A O 1
ATOM 910 N N . ASP A 1 109 ? -5.074 -18.011 -9.043 1.00 90.31 109 ASP A N 1
ATOM 911 C CA . ASP A 1 109 ? -6.162 -18.964 -8.784 1.00 90.31 109 ASP A CA 1
ATOM 912 C C . ASP A 1 109 ? -6.879 -18.709 -7.444 1.00 90.31 109 ASP A C 1
ATOM 914 O O . ASP A 1 109 ? -7.038 -19.612 -6.630 1.00 90.31 109 ASP A O 1
ATOM 918 N N . GLU A 1 110 ? -7.259 -17.448 -7.197 1.00 87.94 110 GLU A N 1
ATOM 919 C CA . GLU A 1 110 ? -7.910 -16.982 -5.955 1.00 87.94 110 GLU A CA 1
ATOM 920 C C . GLU A 1 110 ? -7.062 -17.142 -4.679 1.00 87.94 110 GLU A C 1
ATOM 922 O O . GLU A 1 110 ? -7.556 -16.973 -3.567 1.00 87.94 110 GLU A O 1
ATOM 927 N N . HIS A 1 111 ? -5.763 -17.405 -4.824 1.00 91.00 111 HIS A N 1
ATOM 928 C CA . HIS A 1 111 ? -4.824 -17.509 -3.718 1.00 91.00 111 HIS A CA 1
ATOM 929 C C . HIS A 1 111 ? -3.755 -16.427 -3.779 1.00 91.00 111 HIS A C 1
ATOM 931 O O . HIS A 1 111 ? -3.162 -16.142 -4.818 1.00 91.00 111 HIS A O 1
ATOM 937 N N . SER A 1 112 ? -3.460 -15.855 -2.621 1.00 94.69 112 SER A N 1
ATOM 938 C CA . SER A 1 112 ? -2.481 -14.803 -2.421 1.00 94.69 112 SER A CA 1
ATOM 939 C C . SER A 1 112 ? -1.287 -15.368 -1.657 1.00 94.69 112 SER A C 1
ATOM 941 O O . SER A 1 112 ? -1.371 -15.709 -0.478 1.00 94.69 112 SER A O 1
ATOM 943 N N . ILE A 1 113 ? -0.147 -15.453 -2.332 1.00 95.94 113 ILE A N 1
ATOM 944 C CA . ILE A 1 113 ? 1.097 -16.036 -1.836 1.00 95.94 113 ILE A CA 1
ATOM 945 C C . ILE A 1 113 ? 2.070 -14.889 -1.571 1.00 95.94 113 ILE A C 1
ATOM 947 O O . ILE A 1 113 ? 2.497 -14.204 -2.499 1.00 95.94 113 ILE A O 1
ATOM 951 N N . ALA A 1 114 ? 2.415 -14.653 -0.306 1.00 96.81 114 ALA A N 1
ATOM 952 C CA . ALA A 1 114 ? 3.341 -13.589 0.073 1.00 96.81 114 ALA A CA 1
ATOM 953 C C . ALA A 1 114 ? 4.805 -13.964 -0.215 1.00 96.81 114 ALA A C 1
ATOM 955 O O . ALA A 1 114 ? 5.199 -15.132 -0.124 1.00 96.81 114 ALA A O 1
ATOM 956 N N . SER A 1 115 ? 5.622 -12.957 -0.525 1.00 97.38 115 SER A N 1
ATOM 957 C CA . SER A 1 115 ? 7.072 -13.097 -0.620 1.00 97.38 115 SER A CA 1
ATOM 958 C C . SER A 1 115 ? 7.656 -13.492 0.728 1.00 97.38 115 SER A C 1
ATOM 960 O O . SER A 1 115 ? 7.166 -13.080 1.787 1.00 97.38 115 SER A O 1
ATOM 962 N N . GLN A 1 116 ? 8.716 -14.289 0.691 1.00 96.75 116 GLN A N 1
ATOM 963 C CA . GLN A 1 116 ? 9.458 -14.684 1.876 1.00 96.75 116 GLN A CA 1
ATOM 964 C C . GLN A 1 116 ? 10.151 -13.479 2.520 1.00 96.75 116 GLN A C 1
ATOM 966 O O . GLN A 1 116 ? 10.201 -13.389 3.751 1.00 96.75 116 GLN A O 1
ATOM 971 N N . ASN A 1 117 ? 10.661 -12.555 1.700 1.00 97.25 117 ASN A N 1
ATOM 972 C CA . ASN A 1 117 ? 11.471 -11.432 2.164 1.00 97.25 117 ASN A CA 1
ATOM 973 C C . ASN A 1 117 ? 10.878 -10.060 1.817 1.00 97.25 117 ASN A C 1
ATOM 975 O O . ASN A 1 117 ? 10.113 -9.896 0.864 1.00 97.25 117 ASN A O 1
ATOM 979 N N . ASP A 1 118 ? 11.278 -9.078 2.620 1.00 97.50 118 ASP A N 1
ATOM 980 C CA . ASP A 1 118 ? 11.260 -7.656 2.324 1.00 97.50 118 ASP A CA 1
ATOM 981 C C . ASP A 1 118 ? 12.593 -7.286 1.661 1.00 97.50 118 ASP A C 1
ATOM 983 O O . ASP A 1 118 ? 13.665 -7.455 2.249 1.00 97.50 118 ASP A O 1
ATOM 987 N N . TYR A 1 119 ? 12.521 -6.757 0.448 1.00 97.88 119 TYR A N 1
ATOM 988 C CA . TYR A 1 119 ? 13.648 -6.334 -0.375 1.00 97.88 119 TYR A CA 1
ATOM 989 C C . TYR A 1 119 ? 13.911 -4.842 -0.202 1.00 97.88 119 TYR A C 1
ATOM 991 O O . TYR A 1 119 ? 12.982 -4.066 0.021 1.00 97.88 119 TYR A O 1
ATOM 999 N N . ILE A 1 120 ? 15.167 -4.413 -0.341 1.00 96.81 120 ILE A N 1
ATOM 1000 C CA . ILE A 1 120 ? 15.504 -2.985 -0.341 1.00 96.81 120 ILE A CA 1
ATOM 1001 C C . ILE A 1 120 ? 15.209 -2.398 -1.719 1.00 96.81 120 ILE A C 1
ATOM 1003 O O . ILE A 1 120 ? 15.842 -2.777 -2.704 1.00 96.81 120 ILE A O 1
ATOM 1007 N N . PHE A 1 121 ? 14.286 -1.437 -1.766 1.00 96.94 121 PHE A N 1
ATOM 1008 C CA . PHE A 1 121 ? 14.074 -0.597 -2.939 1.00 96.94 121 PHE A CA 1
ATOM 1009 C C . PHE A 1 121 ? 15.112 0.525 -2.987 1.00 96.94 121 PHE A C 1
ATOM 1011 O O . PHE A 1 121 ? 15.801 0.651 -3.992 1.00 96.94 121 PHE A O 1
ATOM 1018 N N . MET A 1 122 ? 15.255 1.292 -1.900 1.00 95.88 122 MET A N 1
ATOM 1019 C CA . MET A 1 122 ? 16.235 2.379 -1.765 1.00 95.88 122 MET A CA 1
ATOM 1020 C C . MET A 1 122 ? 16.698 2.506 -0.309 1.00 95.88 122 MET A C 1
ATOM 1022 O O . MET A 1 122 ? 15.891 2.383 0.616 1.00 95.88 122 MET A O 1
ATOM 1026 N N . ASP A 1 123 ? 17.986 2.763 -0.093 1.00 93.69 123 ASP A N 1
ATOM 1027 C CA . ASP A 1 123 ? 18.503 3.170 1.220 1.00 93.69 123 ASP A CA 1
ATOM 1028 C C . ASP A 1 123 ? 18.300 4.680 1.470 1.00 93.69 123 ASP A C 1
ATOM 1030 O O . ASP A 1 123 ? 17.783 5.397 0.610 1.00 93.69 123 ASP A O 1
ATOM 1034 N N . SER A 1 124 ? 18.670 5.166 2.662 1.00 91.69 124 SER A N 1
ATOM 1035 C CA . SER A 1 124 ? 18.485 6.577 3.037 1.00 91.69 124 SER A CA 1
ATOM 1036 C C . SER A 1 124 ? 19.203 7.531 2.082 1.00 91.69 124 SER A C 1
ATOM 1038 O O . SER A 1 124 ? 18.621 8.528 1.661 1.00 91.69 124 SER A O 1
ATOM 1040 N N . HIS A 1 125 ? 20.441 7.207 1.693 1.00 92.25 125 HIS A N 1
ATOM 1041 C CA . HIS A 1 125 ? 21.235 8.067 0.821 1.00 92.25 125 HIS A CA 1
ATOM 1042 C C . HIS A 1 125 ? 20.578 8.168 -0.555 1.00 92.25 125 HIS A C 1
ATOM 1044 O O . HIS A 1 125 ? 20.369 9.265 -1.061 1.00 92.25 125 HIS A O 1
ATOM 1050 N N . GLN A 1 126 ? 20.173 7.037 -1.136 1.00 92.88 126 GLN A N 1
ATOM 1051 C CA . GLN A 1 126 ? 19.468 7.012 -2.418 1.00 92.88 126 GLN A CA 1
ATOM 1052 C C . GLN A 1 126 ? 18.114 7.736 -2.351 1.00 92.88 126 GLN A C 1
ATOM 1054 O O . GLN A 1 126 ? 17.754 8.465 -3.276 1.00 92.88 126 GLN A O 1
ATOM 1059 N N . ALA A 1 127 ? 17.362 7.567 -1.259 1.00 91.00 127 ALA A N 1
ATOM 1060 C CA . ALA A 1 127 ? 16.064 8.212 -1.073 1.00 91.00 127 ALA A CA 1
ATOM 1061 C C . ALA A 1 127 ? 16.171 9.740 -0.909 1.00 91.00 127 ALA A C 1
ATOM 1063 O O . ALA A 1 127 ? 15.259 10.456 -1.333 1.00 91.00 127 ALA A O 1
ATOM 1064 N N . GLN A 1 128 ? 17.275 10.231 -0.341 1.00 89.88 128 GLN A N 1
ATOM 1065 C CA . GLN A 1 128 ? 17.537 11.657 -0.118 1.00 89.88 128 GLN A CA 1
ATOM 1066 C C . GLN A 1 128 ? 18.329 12.328 -1.252 1.00 89.88 128 GLN A C 1
ATOM 1068 O O . GLN A 1 128 ? 18.262 13.550 -1.406 1.00 89.88 128 GLN A O 1
ATOM 1073 N N . ASP A 1 129 ? 19.045 11.562 -2.073 1.00 89.25 129 ASP A N 1
ATOM 1074 C CA . ASP A 1 129 ? 19.734 12.080 -3.253 1.00 89.25 129 ASP A CA 1
ATOM 1075 C C . ASP A 1 129 ? 18.708 12.533 -4.300 1.00 89.25 129 ASP A C 1
ATOM 1077 O O . ASP A 1 129 ? 17.954 11.728 -4.846 1.00 89.25 129 ASP A O 1
ATOM 1081 N N . GLY A 1 130 ? 18.674 13.835 -4.589 1.00 86.50 130 GLY A N 1
ATOM 1082 C CA . GLY A 1 130 ? 17.696 14.437 -5.496 1.00 86.50 130 GLY A CA 1
ATOM 1083 C C . GLY A 1 130 ? 17.810 14.021 -6.958 1.00 86.50 130 GLY A C 1
ATOM 1084 O O . GLY A 1 130 ? 16.911 14.337 -7.744 1.00 86.50 130 GLY A O 1
ATOM 1085 N N . HIS A 1 131 ? 18.868 13.303 -7.334 1.00 94.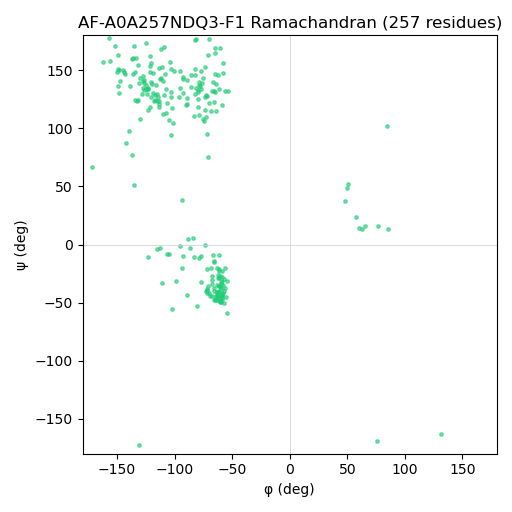12 131 HIS A N 1
ATOM 1086 C CA . HIS A 1 131 ? 19.023 12.750 -8.671 1.00 94.12 131 HIS A CA 1
ATOM 1087 C C . HIS A 1 131 ? 18.259 11.430 -8.850 1.00 94.12 131 HIS A C 1
ATOM 1089 O O . HIS A 1 131 ? 18.074 10.683 -7.884 1.00 94.12 131 HIS A O 1
ATOM 1095 N N . PRO A 1 132 ? 17.817 11.109 -10.084 1.00 96.31 132 PRO A N 1
ATOM 1096 C CA . PRO A 1 132 ? 17.228 9.812 -10.386 1.00 96.31 132 PRO A CA 1
ATOM 1097 C C . PRO A 1 132 ? 18.148 8.659 -9.972 1.00 96.31 132 PRO A C 1
ATOM 1099 O O . PRO A 1 132 ? 19.333 8.658 -10.298 1.00 96.31 132 PRO A O 1
ATOM 1102 N N . GLN A 1 133 ? 17.583 7.671 -9.286 1.00 96.94 133 GLN A N 1
ATOM 1103 C CA . GLN A 1 133 ? 18.286 6.484 -8.819 1.00 96.94 133 GLN A CA 1
ATOM 1104 C C . GLN A 1 133 ? 17.800 5.252 -9.571 1.00 96.94 133 GLN A C 1
ATOM 1106 O O . GLN A 1 133 ? 16.607 5.085 -9.842 1.00 96.94 133 GLN A O 1
ATOM 1111 N N . TYR A 1 134 ? 18.741 4.357 -9.840 1.00 96.06 134 TYR A N 1
ATOM 1112 C CA . TYR A 1 134 ? 18.480 3.033 -10.372 1.00 96.06 134 TYR A CA 1
ATOM 1113 C C . TYR A 1 134 ? 19.107 1.993 -9.458 1.00 96.06 134 TYR A C 1
ATOM 1115 O O . TYR A 1 134 ? 20.272 2.112 -9.074 1.00 96.06 134 TYR A O 1
ATOM 1123 N N . ARG A 1 135 ? 18.347 0.951 -9.132 1.00 94.50 135 ARG A N 1
ATOM 1124 C CA . ARG A 1 135 ? 18.824 -0.161 -8.318 1.00 94.50 135 ARG A CA 1
ATOM 1125 C C . ARG A 1 135 ? 18.445 -1.475 -8.976 1.00 94.50 135 ARG A C 1
ATOM 1127 O O . ARG A 1 135 ? 17.269 -1.756 -9.181 1.00 94.50 135 ARG A O 1
ATOM 1134 N N . LYS A 1 136 ? 19.436 -2.323 -9.248 1.00 96.75 136 LYS A N 1
ATOM 1135 C CA . LYS A 1 136 ? 19.168 -3.744 -9.480 1.00 96.75 136 LYS A CA 1
ATOM 1136 C C . LYS A 1 136 ? 18.752 -4.369 -8.154 1.00 96.75 136 LYS A C 1
ATOM 1138 O O . LYS A 1 136 ? 19.505 -4.290 -7.185 1.00 96.75 136 LYS A O 1
ATOM 1143 N N . ILE A 1 137 ? 17.565 -4.963 -8.105 1.00 96.44 137 ILE A N 1
ATOM 1144 C CA . ILE A 1 137 ? 17.069 -5.584 -6.881 1.00 96.44 137 ILE A CA 1
ATOM 1145 C C . ILE A 1 137 ? 17.714 -6.961 -6.734 1.00 96.44 137 ILE A C 1
ATOM 1147 O O . ILE A 1 137 ? 17.764 -7.758 -7.668 1.00 96.44 137 ILE A O 1
ATOM 1151 N N . THR A 1 138 ? 18.248 -7.225 -5.548 1.00 94.06 138 THR A N 1
ATOM 1152 C CA . THR A 1 138 ? 18.859 -8.500 -5.171 1.00 94.06 138 THR A CA 1
ATOM 1153 C C . THR A 1 138 ? 18.368 -8.892 -3.777 1.00 94.06 138 THR A C 1
ATOM 1155 O O . THR A 1 138 ? 17.731 -8.098 -3.086 1.00 94.06 138 THR A O 1
ATOM 1158 N N . GLY A 1 139 ? 18.668 -10.117 -3.342 1.00 91.06 139 GLY A N 1
ATOM 1159 C CA . GLY A 1 139 ? 18.391 -10.555 -1.968 1.00 91.06 139 GLY A CA 1
ATOM 1160 C C . GLY A 1 139 ? 19.328 -9.953 -0.912 1.00 91.06 139 GLY A C 1
ATOM 1161 O O . GLY A 1 139 ? 19.188 -10.265 0.270 1.00 91.06 139 GLY A O 1
ATOM 1162 N N . GLU A 1 140 ? 20.294 -9.120 -1.309 1.00 91.06 140 GLU A N 1
ATOM 1163 C CA . GLU A 1 140 ? 21.247 -8.509 -0.386 1.00 91.06 140 GLU A CA 1
ATOM 1164 C C . GLU A 1 140 ? 20.521 -7.566 0.581 1.00 91.06 140 GLU A C 1
ATOM 1166 O O . GLU A 1 140 ? 19.702 -6.745 0.163 1.00 91.06 140 GLU A O 1
ATOM 1171 N N . TRP A 1 141 ? 20.806 -7.703 1.880 1.00 88.94 141 TRP A N 1
ATOM 1172 C CA . TRP A 1 141 ? 20.159 -6.947 2.965 1.00 88.94 141 TRP A CA 1
ATOM 1173 C C . TRP A 1 141 ? 18.639 -7.137 3.078 1.00 88.94 141 TRP A C 1
ATOM 1175 O O . TRP A 1 141 ? 17.967 -6.378 3.786 1.00 88.94 141 TRP A O 1
ATOM 1185 N N . SER A 1 142 ? 18.092 -8.152 2.405 1.00 93.88 142 SER A N 1
ATOM 1186 C CA . SER A 1 142 ? 16.692 -8.516 2.566 1.00 93.88 142 SER A CA 1
ATOM 1187 C C . SER A 1 142 ? 16.422 -9.014 3.988 1.00 93.88 142 SER A C 1
ATOM 1189 O O . SER A 1 142 ? 17.282 -9.599 4.650 1.00 93.88 142 SER A O 1
ATOM 1191 N N . THR A 1 143 ? 15.223 -8.729 4.485 1.00 95.94 143 THR A N 1
ATOM 1192 C CA . THR A 1 143 ? 14.781 -9.131 5.826 1.00 95.94 143 THR A CA 1
ATOM 1193 C C . THR A 1 143 ? 13.531 -9.995 5.726 1.00 95.94 143 THR A C 1
ATOM 1195 O O . THR A 1 143 ? 12.786 -9.827 4.768 1.00 95.94 143 THR A O 1
ATOM 1198 N N . PRO A 1 144 ? 13.238 -10.890 6.684 1.00 96.75 144 PRO A N 1
ATOM 1199 C CA . PRO A 1 144 ? 12.025 -11.704 6.622 1.00 96.75 144 PRO A CA 1
ATOM 1200 C C . PRO A 1 144 ? 10.753 -10.850 6.521 1.00 96.75 144 PRO A C 1
ATOM 1202 O O . PRO A 1 144 ? 10.569 -9.912 7.297 1.00 96.75 144 PRO A O 1
ATOM 1205 N N . ASN A 1 145 ? 9.857 -11.191 5.593 1.00 95.38 145 ASN A N 1
ATOM 1206 C CA . ASN A 1 145 ? 8.576 -10.509 5.439 1.00 95.38 145 ASN A CA 1
ATOM 1207 C C . ASN A 1 145 ? 7.571 -11.019 6.482 1.00 95.38 145 ASN A C 1
ATOM 1209 O O . ASN A 1 145 ? 7.274 -12.218 6.556 1.00 95.38 145 ASN A O 1
ATOM 1213 N N . ALA A 1 146 ? 6.998 -10.102 7.261 1.00 91.38 146 ALA A N 1
ATOM 1214 C CA . ALA A 1 146 ? 5.949 -10.392 8.242 1.00 91.38 146 ALA A CA 1
ATOM 1215 C C . ALA A 1 146 ? 4.517 -10.228 7.694 1.00 91.38 146 ALA A C 1
ATOM 1217 O O . ALA A 1 146 ? 3.566 -10.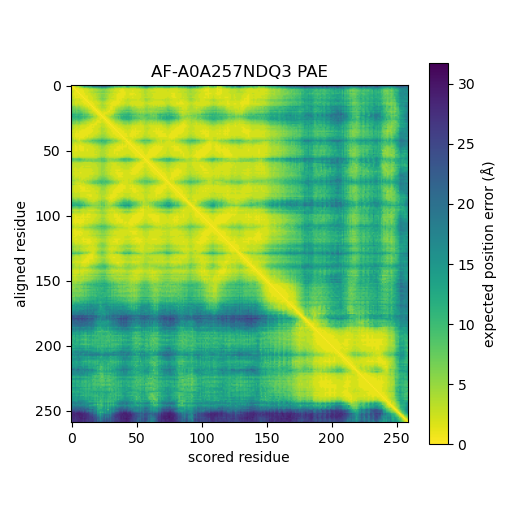624 8.362 1.00 91.38 146 ALA A O 1
ATOM 1218 N N . TYR A 1 147 ? 4.343 -9.664 6.494 1.00 89.12 147 TYR A N 1
ATOM 1219 C CA . TYR A 1 147 ? 3.022 -9.457 5.900 1.00 89.12 147 TYR A CA 1
ATOM 1220 C C . TYR A 1 147 ? 2.371 -10.799 5.545 1.00 89.12 147 TYR A C 1
ATOM 1222 O O . TYR A 1 147 ? 3.008 -11.664 4.935 1.00 89.12 147 TYR A O 1
ATOM 1230 N N . ARG A 1 148 ? 1.108 -10.988 5.933 1.00 87.50 148 ARG A N 1
ATOM 1231 C CA . ARG A 1 148 ? 0.341 -12.214 5.680 1.00 87.50 148 ARG A CA 1
ATOM 1232 C C . ARG A 1 148 ? -0.980 -11.883 5.007 1.00 87.50 148 ARG A C 1
ATOM 1234 O O . ARG A 1 148 ? -1.624 -10.895 5.345 1.00 87.50 148 ARG A O 1
ATOM 1241 N N . THR A 1 149 ? -1.351 -12.734 4.066 1.00 88.44 149 THR A N 1
ATOM 1242 C CA . THR A 1 149 ? -2.617 -12.712 3.346 1.00 88.44 149 THR A CA 1
ATOM 1243 C C . THR A 1 149 ? -3.549 -13.755 3.947 1.00 88.44 149 THR A C 1
ATOM 1245 O O . THR A 1 149 ? -3.102 -14.775 4.474 1.00 88.44 149 THR A O 1
ATOM 1248 N N . TYR A 1 150 ? -4.845 -13.475 3.890 1.00 88.25 150 TYR A N 1
ATOM 1249 C CA . TYR A 1 150 ? -5.897 -14.389 4.309 1.00 88.25 150 TYR A CA 1
ATOM 1250 C C . TYR A 1 150 ? -6.961 -14.362 3.226 1.00 88.25 150 TYR A C 1
ATOM 1252 O O . TYR A 1 150 ? -7.457 -13.284 2.895 1.00 88.25 150 TYR A O 1
ATOM 1260 N N . GLU A 1 151 ? -7.282 -15.529 2.678 1.00 89.12 151 GLU A N 1
ATOM 1261 C CA . GLU A 1 151 ? -8.346 -15.621 1.689 1.00 89.12 151 GLU A CA 1
ATOM 1262 C C . GLU A 1 151 ? -9.705 -15.5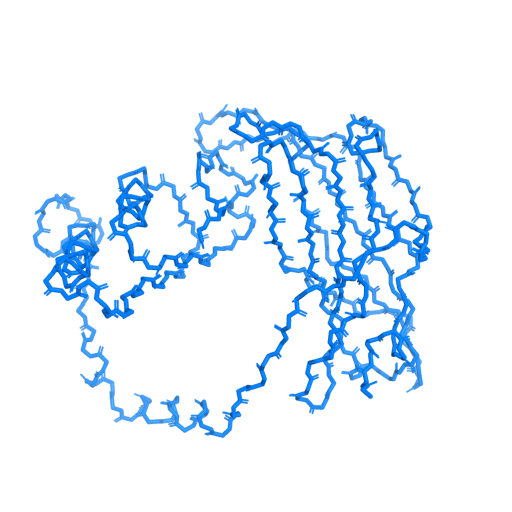25 2.368 1.00 89.12 151 GLU A C 1
ATOM 1264 O O . GLU A 1 151 ? -9.916 -16.040 3.470 1.00 89.12 151 GLU A O 1
ATOM 1269 N N . LEU A 1 152 ? -10.624 -14.856 1.684 1.00 86.31 152 LEU A N 1
ATOM 1270 C CA . LEU A 1 152 ? -12.032 -14.827 2.040 1.00 86.31 152 LEU A CA 1
ATOM 1271 C C . LEU A 1 152 ? -12.789 -15.762 1.105 1.00 86.31 152 LEU A C 1
ATOM 1273 O O . LEU A 1 152 ? -12.401 -15.963 -0.044 1.00 86.31 152 LEU A O 1
ATOM 1277 N N . ASN A 1 153 ? -13.886 -16.327 1.596 1.00 87.81 153 ASN A N 1
ATOM 1278 C CA . ASN A 1 153 ? -14.735 -17.177 0.783 1.00 87.81 153 ASN A CA 1
ATOM 1279 C C . ASN A 1 153 ? -15.506 -16.315 -0.228 1.00 87.81 153 ASN A C 1
ATOM 1281 O O . ASN A 1 153 ? -16.414 -15.569 0.141 1.00 87.81 153 ASN A O 1
ATOM 1285 N N . ALA A 1 154 ? -15.153 -16.429 -1.509 1.00 86.94 154 ALA A N 1
ATOM 1286 C CA . ALA A 1 154 ? -15.796 -15.673 -2.578 1.00 86.94 154 ALA A CA 1
ATOM 1287 C C . ALA A 1 154 ? -17.312 -15.931 -2.653 1.00 86.94 154 ALA A C 1
ATOM 1289 O O . ALA A 1 154 ? -18.076 -15.006 -2.919 1.00 86.94 154 ALA A O 1
ATOM 1290 N N . ALA A 1 155 ? -17.766 -17.156 -2.359 1.00 91.06 155 ALA A N 1
ATOM 1291 C CA . ALA A 1 155 ? -19.186 -17.493 -2.364 1.00 91.06 155 ALA A CA 1
ATOM 1292 C C . ALA A 1 155 ? -19.942 -16.846 -1.195 1.00 91.06 155 ALA A C 1
ATOM 1294 O O . ALA A 1 155 ? -21.085 -16.433 -1.376 1.00 91.06 155 ALA A O 1
ATOM 1295 N N . GLU A 1 156 ? -19.318 -16.720 -0.020 1.00 93.06 156 GLU A N 1
ATOM 1296 C CA . GLU A 1 156 ? -19.904 -15.977 1.106 1.00 93.06 156 GLU A CA 1
ATOM 1297 C C . GLU A 1 156 ? -20.015 -14.492 0.766 1.00 93.06 156 GLU A C 1
ATOM 1299 O O . GLU A 1 156 ? -21.093 -13.922 0.892 1.00 93.06 156 GLU A O 1
ATOM 1304 N N . LEU A 1 157 ? -18.945 -13.892 0.233 1.00 89.25 157 LEU A N 1
ATOM 1305 C CA . LEU A 1 157 ? -18.961 -12.489 -0.187 1.00 89.25 157 LEU A CA 1
ATOM 1306 C C . LEU A 1 157 ? -20.031 -12.221 -1.252 1.00 89.25 157 LEU A C 1
ATOM 1308 O O . LEU A 1 157 ? -20.764 -11.238 -1.152 1.00 89.25 157 LEU A O 1
ATOM 1312 N N . GLN A 1 158 ? -20.148 -13.093 -2.257 1.00 91.75 158 GLN A N 1
ATOM 1313 C CA . GLN A 1 158 ? -21.183 -12.965 -3.280 1.00 91.75 158 GLN A CA 1
ATOM 1314 C C . GLN A 1 158 ? -22.583 -13.168 -2.692 1.00 91.75 158 GLN A C 1
ATOM 1316 O O . GLN A 1 158 ? -23.491 -12.420 -3.038 1.00 91.75 158 GLN A O 1
ATOM 1321 N N . SER A 1 159 ? -22.756 -14.119 -1.770 1.00 93.94 159 SER A N 1
ATOM 1322 C CA . SER A 1 159 ? -24.040 -14.350 -1.096 1.00 93.94 159 SER A CA 1
ATOM 1323 C C . SER A 1 159 ? -24.468 -13.141 -0.266 1.00 93.94 159 SER A C 1
ATOM 1325 O O . SER A 1 159 ? -25.639 -12.771 -0.301 1.00 93.94 159 SER A O 1
ATOM 1327 N N . ASP A 1 160 ? -23.535 -12.493 0.434 1.00 90.12 160 ASP A N 1
ATOM 1328 C CA . ASP A 1 160 ? -23.798 -11.259 1.176 1.00 90.12 160 ASP A CA 1
ATOM 1329 C C . ASP A 1 160 ? -24.230 -10.131 0.228 1.00 90.12 160 ASP A C 1
ATOM 1331 O O . ASP A 1 160 ? -25.220 -9.444 0.485 1.00 90.12 160 ASP A O 1
ATOM 1335 N N . VAL A 1 161 ? -23.533 -9.965 -0.904 1.00 89.44 161 VAL A N 1
ATOM 1336 C CA . VAL A 1 161 ? -23.891 -8.985 -1.945 1.00 89.44 161 VAL A CA 1
ATOM 1337 C C . VAL A 1 161 ? -25.278 -9.269 -2.518 1.00 89.44 161 VAL A C 1
ATOM 1339 O O . VAL A 1 161 ? -26.111 -8.363 -2.599 1.00 89.44 161 VAL A O 1
ATOM 1342 N N . ASP A 1 162 ? -25.549 -10.517 -2.890 1.00 94.62 162 ASP A N 1
ATOM 1343 C CA . ASP A 1 162 ? -26.839 -10.936 -3.429 1.00 94.62 162 ASP A CA 1
ATOM 1344 C C . ASP A 1 162 ? -27.947 -10.713 -2.403 1.00 94.62 162 ASP A C 1
ATOM 1346 O O . ASP A 1 162 ? -29.021 -10.224 -2.751 1.00 94.62 162 ASP A O 1
ATOM 1350 N N . TRP A 1 163 ? -27.689 -10.997 -1.127 1.00 94.12 163 TRP A N 1
ATOM 1351 C CA . TRP A 1 163 ? -28.649 -10.754 -0.063 1.00 94.12 163 TRP A CA 1
ATOM 1352 C C . TRP A 1 163 ? -28.940 -9.259 0.101 1.00 94.12 163 TRP A C 1
ATOM 1354 O O . TRP A 1 163 ? -30.112 -8.878 0.089 1.00 94.12 163 TRP A O 1
ATOM 1364 N N . TYR A 1 164 ? -27.916 -8.398 0.157 1.00 90.44 164 TYR A N 1
ATOM 1365 C CA . TYR A 1 164 ? -28.105 -6.943 0.239 1.00 90.44 164 TYR A CA 1
ATOM 1366 C C . TYR A 1 164 ? -28.874 -6.377 -0.958 1.00 90.44 164 TYR A C 1
ATOM 1368 O O . TYR A 1 164 ? -29.728 -5.512 -0.773 1.00 90.44 164 TYR A O 1
ATOM 1376 N N . ASN A 1 165 ? -28.635 -6.896 -2.165 1.00 91.81 165 ASN A N 1
ATOM 1377 C CA . ASN A 1 165 ? -29.348 -6.477 -3.376 1.00 91.81 165 ASN A CA 1
ATOM 1378 C C . ASN A 1 165 ? -30.857 -6.773 -3.330 1.00 91.81 165 ASN A C 1
ATOM 1380 O O . ASN A 1 165 ? -31.620 -6.159 -4.075 1.00 91.81 165 ASN A O 1
ATOM 138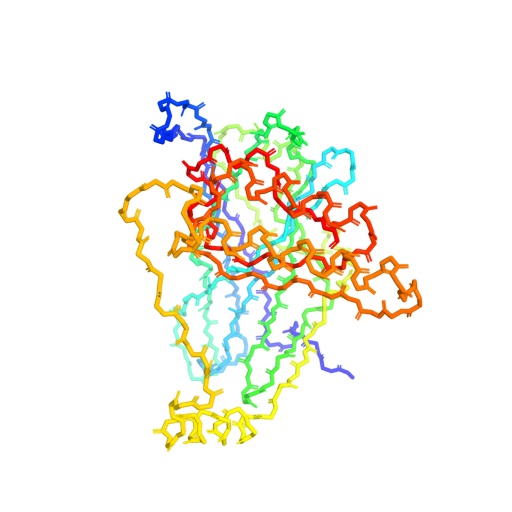4 N N . HIS A 1 166 ? -31.297 -7.689 -2.465 1.00 93.81 166 HIS A N 1
ATOM 1385 C CA . HIS A 1 166 ? -32.713 -8.007 -2.266 1.00 93.81 166 HIS A CA 1
ATOM 1386 C C . HIS A 1 166 ? -33.294 -7.436 -0.962 1.00 93.81 166 HIS A C 1
ATOM 1388 O O . HIS A 1 166 ? -34.509 -7.489 -0.790 1.00 93.81 166 HIS A O 1
ATOM 1394 N N . HIS A 1 167 ? -32.462 -6.876 -0.076 1.00 91.88 167 HIS A N 1
ATOM 1395 C CA . HIS A 1 167 ? -32.854 -6.404 1.259 1.00 91.88 167 HIS A CA 1
ATOM 1396 C C . HIS A 1 167 ? -32.260 -5.022 1.563 1.00 91.88 167 HIS A C 1
ATOM 1398 O O . HIS A 1 167 ? -31.622 -4.806 2.591 1.00 91.88 167 HIS A O 1
ATOM 1404 N N . PHE A 1 168 ? -32.432 -4.050 0.665 1.00 86.81 168 PHE A N 1
ATOM 1405 C CA . PHE A 1 168 ? -31.867 -2.703 0.842 1.00 86.81 168 PHE A CA 1
ATOM 1406 C C . PHE A 1 168 ? -32.263 -2.042 2.172 1.00 86.81 168 PHE A C 1
ATOM 1408 O O . PHE A 1 168 ? -31.492 -1.271 2.744 1.00 86.81 168 PHE A O 1
ATOM 1415 N N . GLU A 1 169 ? -33.451 -2.343 2.688 1.00 87.50 169 GLU A N 1
ATOM 1416 C CA . GLU A 1 169 ? -33.955 -1.856 3.969 1.00 87.50 169 GLU A CA 1
ATOM 1417 C C . GLU A 1 169 ? -33.116 -2.316 5.170 1.00 87.50 169 GLU A C 1
ATOM 1419 O O . GLU A 1 169 ? -33.014 -1.591 6.163 1.00 87.50 169 GLU A O 1
ATOM 1424 N N . SER A 1 170 ? -32.458 -3.475 5.082 1.00 86.56 170 SER A N 1
ATOM 1425 C CA . SER A 1 170 ? -31.630 -4.005 6.168 1.00 86.56 170 SER A CA 1
ATOM 1426 C C . SER A 1 170 ? -30.330 -3.225 6.358 1.00 86.56 170 SER A C 1
ATOM 1428 O O . SER A 1 170 ? -29.729 -3.271 7.435 1.00 86.56 170 SER A O 1
ATOM 1430 N N . LEU A 1 171 ? -29.894 -2.492 5.328 1.00 80.62 171 LEU A N 1
ATOM 1431 C CA . LEU A 1 171 ? -28.697 -1.659 5.382 1.00 80.62 171 LEU A CA 1
ATOM 1432 C C . LEU A 1 171 ? -28.861 -0.497 6.370 1.00 80.62 171 LEU A C 1
ATOM 1434 O O . LEU A 1 171 ? -27.868 0.131 6.732 1.00 80.62 171 LEU A O 1
ATOM 1438 N N . ASN A 1 172 ? -30.096 -0.206 6.811 1.00 79.56 172 ASN A N 1
ATOM 1439 C CA . ASN A 1 172 ? -30.410 0.875 7.747 1.00 79.56 172 ASN A CA 1
ATOM 1440 C C . ASN A 1 172 ? -29.744 2.203 7.332 1.00 79.56 172 ASN A C 1
ATOM 1442 O O . ASN A 1 172 ? -29.248 2.959 8.171 1.00 79.56 172 ASN A O 1
ATOM 1446 N N . LEU A 1 173 ? -29.692 2.470 6.018 1.00 79.38 173 LEU A N 1
ATOM 1447 C CA . LEU A 1 173 ? -29.027 3.648 5.471 1.00 79.38 173 LEU A CA 1
ATOM 1448 C C . LEU A 1 173 ? -29.771 4.905 5.918 1.00 79.38 173 LEU A C 1
ATOM 1450 O O . LEU A 1 173 ? -30.953 5.087 5.630 1.00 79.38 173 LEU A O 1
ATOM 1454 N N . ILE A 1 174 ? -29.059 5.805 6.592 1.00 76.50 174 ILE A N 1
ATOM 1455 C CA . ILE A 1 174 ? -29.586 7.112 6.983 1.00 76.50 174 ILE A CA 1
ATOM 1456 C C . ILE A 1 174 ? -28.966 8.149 6.045 1.00 76.50 174 ILE A C 1
ATOM 1458 O O . ILE A 1 174 ? -27.778 8.447 6.198 1.00 76.50 174 ILE A O 1
ATOM 1462 N N . PRO A 1 175 ? -29.720 8.725 5.091 1.00 75.44 175 PRO A N 1
ATOM 1463 C CA . PRO A 1 175 ? -29.181 9.764 4.227 1.00 75.44 175 PRO A CA 1
ATOM 1464 C C . PRO A 1 175 ? -28.761 10.970 5.073 1.00 75.44 175 PRO A C 1
ATOM 1466 O O . PRO A 1 175 ? -29.486 11.422 5.965 1.00 75.44 175 PRO A O 1
ATOM 1469 N N . LYS A 1 176 ? -27.568 11.495 4.794 1.00 75.62 176 LYS A N 1
ATOM 1470 C CA . LYS A 1 176 ? -27.027 12.696 5.433 1.00 75.62 176 LYS A CA 1
ATOM 1471 C C . LYS A 1 176 ? -26.770 13.751 4.370 1.00 75.62 176 LYS A C 1
ATOM 1473 O O . LYS A 1 176 ? -26.260 13.447 3.296 1.00 75.62 176 LYS A O 1
ATOM 1478 N N . PHE A 1 177 ? -27.118 14.994 4.680 1.00 73.75 177 PHE A N 1
ATOM 1479 C CA . PHE A 1 177 ? -26.956 16.117 3.763 1.00 73.75 177 PHE A CA 1
ATOM 1480 C C . PHE A 1 177 ? -25.738 16.939 4.178 1.00 73.75 177 PHE A C 1
ATOM 1482 O O . PHE A 1 177 ? -25.615 17.346 5.331 1.00 73.75 177 PHE A O 1
ATOM 1489 N N . THR A 1 178 ? -24.833 17.177 3.230 1.00 67.81 178 THR A N 1
ATOM 1490 C CA . THR A 1 178 ? -23.558 17.879 3.452 1.00 67.81 178 THR A CA 1
ATOM 1491 C C . THR A 1 178 ? -23.684 19.404 3.420 1.00 67.81 178 THR A C 1
ATOM 1493 O O . THR A 1 178 ? -22.752 20.102 3.801 1.00 67.81 178 THR A O 1
ATOM 1496 N N . LYS A 1 179 ? -24.831 19.950 2.989 1.00 70.75 179 LYS A N 1
ATOM 1497 C CA . LYS A 1 179 ? -25.120 21.392 3.046 1.00 70.75 179 LYS A CA 1
ATOM 1498 C C . LYS A 1 179 ? -25.850 21.741 4.344 1.00 70.75 179 LYS A C 1
ATOM 1500 O O . LYS A 1 179 ? -26.875 21.136 4.647 1.00 70.75 179 LYS A O 1
ATOM 1505 N N . GLY A 1 180 ? -25.374 22.762 5.058 1.00 73.56 180 GLY A N 1
ATOM 1506 C CA . GLY A 1 180 ? -26.045 23.318 6.238 1.00 73.56 180 GLY A CA 1
ATOM 1507 C C . GLY A 1 180 ? -25.123 23.486 7.446 1.00 73.56 180 GLY A C 1
ATOM 1508 O O . GLY A 1 180 ? -23.902 23.500 7.321 1.00 73.56 180 GLY A O 1
ATOM 1509 N N . GLN A 1 181 ? -25.719 23.645 8.629 1.00 76.31 181 GLN A N 1
ATOM 1510 C CA . GLN A 1 181 ? -24.984 23.815 9.884 1.00 76.31 181 GLN A CA 1
ATOM 1511 C C . GLN A 1 181 ? -24.359 22.490 10.344 1.00 76.31 181 GLN A C 1
ATOM 1513 O O . GLN A 1 181 ? -25.062 21.493 10.509 1.00 76.31 181 GLN A O 1
ATOM 1518 N N . GLN A 1 182 ? -23.049 22.489 10.609 1.00 77.12 182 GLN A N 1
ATOM 1519 C CA . GLN A 1 182 ? -22.283 21.273 10.924 1.00 77.12 182 GLN A CA 1
ATOM 1520 C C . GLN A 1 182 ? -22.727 20.550 12.209 1.00 77.12 182 GLN A C 1
ATOM 1522 O O . GLN A 1 182 ? -22.561 19.337 12.328 1.00 77.12 182 GLN A O 1
ATOM 1527 N N . TYR A 1 183 ? -23.314 21.285 13.156 1.00 75.25 183 TYR A N 1
ATOM 1528 C CA . TYR A 1 183 ? -23.818 20.774 14.437 1.00 75.25 183 TYR A CA 1
ATOM 1529 C C . TYR A 1 183 ? -25.255 20.233 14.367 1.00 75.25 183 TYR A C 1
ATOM 1531 O O . TYR A 1 183 ? -25.784 19.720 15.361 1.00 75.25 183 TYR A O 1
ATOM 1539 N N . HIS A 1 184 ? -25.906 20.338 13.207 1.00 79.69 184 HIS A N 1
ATOM 1540 C CA . HIS A 1 184 ? -27.250 19.817 13.013 1.00 79.69 184 HIS A CA 1
ATOM 1541 C C . HIS A 1 184 ? -27.251 18.272 13.087 1.00 79.69 184 HIS A C 1
ATOM 1543 O O . HIS A 1 184 ? -26.354 17.646 12.523 1.00 79.69 184 HIS A O 1
ATOM 1549 N N . PRO A 1 185 ? -28.251 17.615 13.712 1.00 75.00 185 PRO A N 1
ATOM 1550 C CA . PRO A 1 185 ? -28.288 16.146 13.862 1.00 75.00 185 PRO A CA 1
ATOM 1551 C C . PRO A 1 185 ? -28.262 15.347 12.543 1.00 75.00 185 PRO A C 1
ATOM 1553 O O . PRO A 1 185 ? -27.879 14.175 12.498 1.00 75.00 185 PRO A O 1
ATOM 1556 N N . TYR A 1 186 ? -28.680 15.983 11.447 1.00 73.06 186 TYR A N 1
ATOM 1557 C CA . TYR A 1 186 ? -28.671 15.390 10.106 1.00 73.06 186 TYR A CA 1
ATOM 1558 C C . TYR A 1 186 ? -27.422 15.738 9.286 1.00 73.06 186 TYR A C 1
ATOM 1560 O O . TYR A 1 186 ? -27.282 15.249 8.165 1.00 73.06 186 TYR A O 1
ATOM 1568 N N . HIS A 1 187 ? -26.510 16.542 9.840 1.00 83.50 187 HIS A N 1
ATOM 1569 C CA . HIS A 1 187 ? -25.216 16.786 9.225 1.00 83.50 187 HIS A CA 1
ATOM 1570 C C . HIS A 1 187 ? -24.297 15.573 9.462 1.00 83.50 187 HIS A C 1
ATOM 1572 O O . HIS A 1 187 ? -24.224 15.070 10.590 1.00 83.50 187 HIS A O 1
ATOM 1578 N N . PRO A 1 188 ? -23.581 15.082 8.433 1.00 84.56 188 PRO A N 1
ATOM 1579 C CA . PRO A 1 188 ? -22.767 13.873 8.545 1.00 84.56 188 PRO A CA 1
ATOM 1580 C C . PRO A 1 188 ? -21.653 14.002 9.587 1.00 84.56 188 PRO A C 1
ATOM 1582 O O . PRO A 1 188 ? -21.404 13.043 10.306 1.00 84.56 188 PRO A O 1
ATOM 1585 N N . LYS A 1 189 ? -21.046 15.191 9.736 1.00 86.75 189 LYS A N 1
ATOM 1586 C CA . LYS A 1 189 ? -19.969 15.430 10.714 1.00 86.75 189 LYS A CA 1
ATOM 1587 C C . LYS A 1 189 ? -20.389 15.042 12.134 1.00 86.75 189 LYS A C 1
ATOM 1589 O O . LYS A 1 189 ? -19.813 14.126 12.705 1.00 86.75 189 LYS A O 1
ATOM 1594 N N . ARG A 1 190 ? -21.456 15.642 12.673 1.00 84.69 190 ARG A N 1
ATOM 1595 C CA . ARG A 1 190 ? -21.957 15.284 14.009 1.00 84.69 190 ARG A CA 1
ATOM 1596 C C . ARG A 1 190 ? -22.264 13.791 14.137 1.00 84.69 190 ARG A C 1
ATOM 1598 O O . ARG A 1 190 ? -21.846 13.170 15.102 1.00 84.69 190 ARG A O 1
ATOM 1605 N N . PHE A 1 191 ? -22.938 13.213 13.145 1.00 85.62 191 PHE A N 1
ATOM 1606 C CA . PHE A 1 191 ? -23.283 11.791 13.159 1.00 85.62 191 PHE A CA 1
ATOM 1607 C C . PHE A 1 191 ? -22.052 10.880 13.262 1.00 85.62 191 PHE A C 1
ATOM 1609 O O . PHE A 1 191 ? -22.071 9.924 14.036 1.00 85.62 191 PHE A O 1
ATOM 1616 N N . ILE A 1 192 ? -20.992 11.178 12.505 1.00 89.81 192 ILE A N 1
ATOM 1617 C CA . ILE A 1 192 ? -19.729 10.431 12.536 1.00 89.81 192 ILE A CA 1
ATOM 1618 C C . ILE A 1 192 ? -19.074 10.553 13.916 1.00 89.81 192 ILE A C 1
ATOM 1620 O O . ILE A 1 192 ? -18.701 9.537 14.499 1.00 89.81 192 ILE A O 1
ATOM 1624 N N . HIS A 1 193 ? -18.986 11.768 14.468 1.00 92.19 193 HIS A N 1
ATOM 1625 C CA . HIS A 1 193 ? -18.407 11.986 15.796 1.00 92.19 193 HIS A CA 1
ATOM 1626 C C . HIS A 1 193 ? -19.200 11.260 16.895 1.00 92.19 193 HIS A C 1
ATOM 1628 O O . HIS A 1 193 ? -18.597 10.529 17.677 1.00 92.19 193 HIS A O 1
ATOM 1634 N N . ASP A 1 194 ? -20.535 11.329 16.878 1.00 91.62 194 ASP A N 1
ATOM 1635 C CA . ASP A 1 194 ? -21.392 10.614 17.835 1.00 91.62 194 ASP A CA 1
ATOM 1636 C C . ASP A 1 194 ? -21.183 9.079 17.766 1.00 91.62 194 ASP A C 1
ATOM 1638 O O . ASP A 1 194 ? -21.286 8.376 18.775 1.00 91.62 194 ASP A O 1
ATOM 1642 N N . HIS A 1 195 ? -20.871 8.531 16.581 1.00 91.75 195 HIS A N 1
ATOM 1643 C CA . HIS A 1 195 ? -20.558 7.104 16.419 1.00 91.75 195 HIS A CA 1
ATOM 1644 C C . HIS A 1 195 ? -19.190 6.737 16.993 1.00 91.75 195 HIS A C 1
ATOM 1646 O O . HIS A 1 195 ? -19.072 5.688 17.630 1.00 91.75 195 HIS A O 1
ATOM 1652 N N . ILE A 1 196 ? -18.179 7.588 16.809 1.00 95.75 196 ILE A N 1
ATOM 1653 C CA . ILE A 1 196 ? -16.863 7.401 17.432 1.00 95.75 196 ILE A CA 1
ATOM 1654 C C . ILE A 1 196 ? -17.016 7.417 18.960 1.00 95.75 196 ILE A C 1
ATOM 1656 O O . ILE A 1 196 ? -16.590 6.468 19.622 1.00 95.75 196 ILE A O 1
ATOM 1660 N N . ASP A 1 197 ? -17.729 8.406 19.507 1.00 97.00 197 ASP A N 1
ATOM 1661 C CA . ASP A 1 197 ? -18.005 8.526 20.945 1.00 97.00 197 ASP A CA 1
ATOM 1662 C C . ASP A 1 197 ? -18.712 7.291 21.510 1.00 97.00 197 ASP A C 1
ATOM 1664 O O . ASP A 1 197 ? -18.398 6.813 22.604 1.00 97.00 197 ASP A O 1
ATOM 1668 N N . LYS A 1 198 ? -19.667 6.730 20.760 1.00 96.31 198 LYS A N 1
ATOM 1669 C CA . LYS A 1 198 ? -20.362 5.498 21.148 1.00 96.31 198 LYS A CA 1
ATOM 1670 C C . LYS A 1 198 ? -19.399 4.315 21.270 1.00 96.31 198 LYS A C 1
ATOM 1672 O O . LYS A 1 198 ? -19.528 3.526 22.207 1.00 96.31 198 LYS A O 1
ATOM 1677 N N . VAL A 1 199 ? -18.445 4.174 20.348 1.00 96.62 199 VAL A N 1
ATOM 1678 C CA . VAL A 1 199 ? -17.458 3.082 20.391 1.00 96.62 199 VAL A CA 1
ATOM 1679 C C . VAL A 1 199 ? -16.469 3.283 21.540 1.00 96.62 199 VAL A C 1
ATOM 1681 O O . VAL A 1 199 ? -16.192 2.322 22.259 1.00 96.62 199 VAL A O 1
ATOM 1684 N N . ILE A 1 200 ? -16.006 4.517 21.771 1.00 97.56 200 ILE A N 1
ATOM 1685 C CA . ILE A 1 200 ? -15.161 4.868 22.926 1.00 97.56 200 ILE A CA 1
ATOM 1686 C C . ILE A 1 200 ? -15.873 4.508 24.230 1.00 97.56 200 ILE A C 1
ATOM 1688 O O . ILE A 1 200 ? -15.327 3.790 25.067 1.00 97.56 200 ILE A O 1
ATOM 1692 N N . ARG A 1 201 ? -17.131 4.931 24.379 1.00 97.69 201 ARG A N 1
ATOM 1693 C CA . ARG A 1 201 ? -17.932 4.622 25.565 1.00 97.69 201 ARG A CA 1
ATOM 1694 C C . ARG A 1 201 ? -18.103 3.120 25.761 1.00 97.69 201 ARG A C 1
ATOM 1696 O O . ARG A 1 201 ? -17.891 2.628 26.862 1.00 97.69 201 ARG A O 1
ATOM 1703 N N . SER A 1 202 ? -18.398 2.378 24.691 1.00 96.69 202 SER A N 1
ATOM 1704 C CA . SER A 1 202 ? -18.495 0.917 24.758 1.00 96.69 202 SER A CA 1
ATOM 1705 C C . SER A 1 202 ? -17.189 0.266 25.220 1.00 96.69 202 SER A C 1
ATOM 1707 O O . SER A 1 202 ? -17.249 -0.772 25.883 1.00 96.69 202 SER A O 1
ATOM 1709 N N . LYS A 1 203 ? -16.030 0.839 24.863 1.00 97.00 203 LYS A N 1
ATOM 1710 C CA . LYS A 1 203 ? -14.716 0.368 25.308 1.00 97.00 203 LYS A CA 1
ATOM 1711 C C . LYS A 1 203 ? -14.477 0.671 26.787 1.00 97.00 203 LYS A C 1
ATOM 1713 O O . LYS A 1 203 ? -13.996 -0.205 27.499 1.00 97.00 203 LYS A O 1
ATOM 1718 N N . TRP A 1 204 ? -14.857 1.855 27.266 1.00 96.19 204 TRP A N 1
ATOM 1719 C CA . TRP A 1 204 ? -14.782 2.205 28.690 1.00 96.19 204 TRP A CA 1
ATOM 1720 C C . TRP A 1 204 ? -15.692 1.337 29.558 1.00 96.19 204 TRP A C 1
ATOM 1722 O O . TRP A 1 204 ? -15.268 0.846 30.599 1.00 96.19 204 TRP A O 1
ATOM 1732 N N . GLU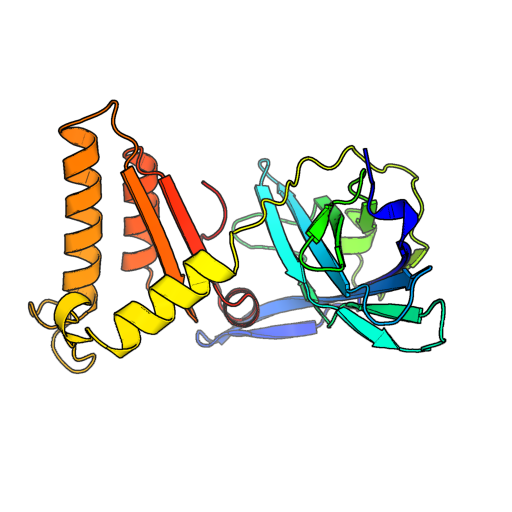 A 1 205 ? -16.927 1.110 29.112 1.00 97.31 205 GLU A N 1
ATOM 1733 C CA . GLU A 1 205 ? -17.896 0.268 29.817 1.00 97.31 205 GLU A CA 1
ATOM 1734 C C . GLU A 1 205 ? -17.472 -1.209 29.831 1.00 97.31 205 GLU A C 1
ATOM 1736 O O . GLU A 1 205 ? -17.830 -1.943 30.748 1.00 97.31 205 GLU A O 1
ATOM 1741 N N . ASN A 1 206 ? -16.697 -1.658 28.833 1.00 95.31 206 ASN A N 1
ATOM 1742 C CA . ASN A 1 206 ? -16.248 -3.046 28.705 1.00 95.31 206 ASN A CA 1
ATOM 1743 C C . ASN A 1 206 ? -14.760 -3.130 28.305 1.00 95.31 206 ASN A C 1
ATOM 1745 O O . ASN A 1 206 ? -14.451 -3.457 27.153 1.00 95.31 206 ASN A O 1
ATOM 1749 N N . PRO A 1 207 ? -13.813 -2.916 29.241 1.00 92.38 207 PRO A N 1
ATOM 1750 C CA . PRO A 1 207 ? -12.388 -2.804 28.913 1.00 92.38 207 PRO A CA 1
ATOM 1751 C C . PRO A 1 207 ? -11.793 -4.032 28.210 1.00 92.38 207 PRO A C 1
ATOM 1753 O O . PRO A 1 207 ? -10.906 -3.893 27.368 1.00 92.38 207 PRO A O 1
ATOM 1756 N N . GLY A 1 208 ? -12.299 -5.235 28.502 1.00 92.88 208 GLY A N 1
ATOM 1757 C CA . GLY A 1 208 ? -11.846 -6.484 27.876 1.00 92.88 208 GLY A CA 1
ATOM 1758 C C . GLY A 1 208 ? -12.395 -6.739 26.467 1.00 92.88 208 GLY A C 1
ATOM 1759 O O . GLY A 1 208 ? -11.918 -7.640 25.783 1.00 92.88 208 GLY A O 1
ATOM 1760 N N . ARG A 1 209 ? -13.389 -5.968 26.006 1.00 92.19 209 ARG A N 1
ATOM 1761 C CA . ARG A 1 209 ? -13.994 -6.152 24.683 1.00 92.19 209 ARG A CA 1
ATOM 1762 C C . ARG A 1 209 ? -13.102 -5.554 23.593 1.00 92.19 209 ARG A C 1
ATOM 1764 O O . ARG A 1 209 ? -12.556 -4.456 23.743 1.00 92.19 209 ARG A O 1
ATOM 1771 N N . LEU A 1 210 ? -12.991 -6.259 22.466 1.00 91.75 210 LEU A N 1
ATOM 1772 C CA . LEU A 1 210 ? -12.433 -5.690 21.243 1.00 91.75 210 LEU A CA 1
ATOM 1773 C C . LEU A 1 210 ? -13.453 -4.715 20.640 1.00 91.75 210 LEU A C 1
ATOM 1775 O O . LEU A 1 210 ? -14.546 -5.111 20.232 1.00 91.75 210 LEU A O 1
ATOM 1779 N N . CYS A 1 211 ? -13.083 -3.441 20.601 1.00 94.69 211 CYS A N 1
ATOM 1780 C CA . CYS A 1 211 ? -13.844 -2.375 19.963 1.00 94.69 211 CYS A CA 1
ATOM 1781 C C . CYS A 1 211 ? -13.017 -1.865 18.787 1.00 94.69 211 CYS A C 1
ATOM 1783 O O . CYS A 1 211 ? -11.848 -1.526 18.969 1.00 94.69 211 CYS A O 1
ATOM 1785 N N . THR A 1 212 ? -13.611 -1.831 17.597 1.00 94.06 212 THR A N 1
ATOM 1786 C CA . THR A 1 212 ? -12.914 -1.445 16.368 1.00 94.06 212 THR A CA 1
ATOM 1787 C C . THR A 1 212 ? -13.653 -0.328 15.654 1.00 94.06 212 THR A C 1
ATOM 1789 O O . THR A 1 212 ? -14.879 -0.376 15.554 1.00 94.06 212 THR A O 1
ATOM 1792 N N . ILE A 1 213 ? -12.911 0.609 15.075 1.00 93.00 213 ILE A N 1
ATOM 1793 C CA . ILE A 1 213 ? -13.413 1.559 14.083 1.00 93.00 213 ILE A CA 1
ATOM 1794 C C . ILE A 1 213 ? -12.693 1.254 12.775 1.00 93.00 213 ILE A C 1
ATOM 1796 O O . ILE A 1 213 ? -11.467 1.259 12.729 1.00 93.00 213 ILE A O 1
ATOM 1800 N N . LYS A 1 214 ? -13.454 0.974 11.716 1.00 90.56 214 LYS A N 1
ATOM 1801 C CA . LYS A 1 214 ? -12.926 0.796 10.362 1.00 90.56 214 LYS A CA 1
ATOM 1802 C C . LYS A 1 214 ? -13.521 1.867 9.466 1.00 90.56 214 LYS A C 1
ATOM 1804 O O . LYS A 1 214 ? -14.740 1.980 9.376 1.00 90.56 214 LYS A O 1
ATOM 1809 N N . VAL A 1 215 ? -12.660 2.648 8.832 1.00 86.44 215 VAL A N 1
ATOM 1810 C CA . VAL A 1 215 ? -13.043 3.759 7.963 1.00 86.44 215 VAL A CA 1
ATOM 1811 C C . VAL A 1 215 ? -12.414 3.540 6.595 1.00 86.44 215 VAL A C 1
ATOM 1813 O O . VAL A 1 215 ? -11.231 3.226 6.508 1.00 86.44 215 VAL A O 1
ATOM 1816 N N . SER A 1 216 ? -13.204 3.724 5.540 1.00 82.56 216 SER A N 1
ATOM 1817 C CA . SER A 1 216 ? -12.734 3.785 4.156 1.00 82.56 216 SER A CA 1
ATOM 1818 C C . SER A 1 216 ? -13.192 5.111 3.563 1.00 82.56 216 SER A C 1
ATOM 1820 O O . SER A 1 216 ? -14.395 5.348 3.469 1.00 82.56 216 SER A O 1
ATOM 1822 N N . VAL A 1 217 ? -12.254 5.984 3.207 1.00 77.56 217 VAL A N 1
ATOM 1823 C CA . VAL A 1 217 ? -12.535 7.349 2.730 1.00 77.56 217 VAL A CA 1
ATOM 1824 C C . VAL A 1 217 ? -11.700 7.674 1.498 1.00 77.56 217 VAL A C 1
ATOM 1826 O O . VAL A 1 217 ? -10.58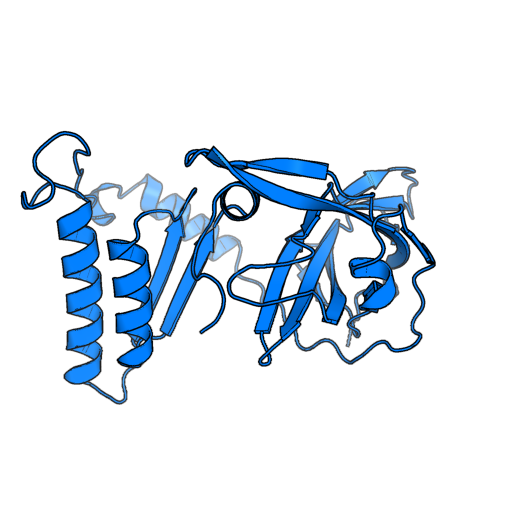9 7.178 1.349 1.00 77.56 217 VAL A O 1
ATOM 1829 N N . ASP A 1 218 ? -12.236 8.507 0.606 1.00 70.62 218 ASP A N 1
ATOM 1830 C CA . ASP A 1 218 ? -11.492 8.977 -0.573 1.00 70.62 218 ASP A CA 1
ATOM 1831 C C . ASP A 1 218 ? -10.360 9.933 -0.156 1.00 70.62 218 ASP A C 1
ATOM 1833 O O . ASP A 1 218 ? -9.217 9.785 -0.577 1.00 70.62 218 ASP A O 1
ATOM 1837 N N . CYS A 1 219 ? -10.656 10.865 0.754 1.00 70.12 219 CYS A N 1
ATOM 1838 C CA . CYS A 1 219 ? -9.701 11.783 1.369 1.00 70.12 219 CYS A CA 1
ATOM 1839 C C . CYS A 1 219 ? -9.960 11.912 2.875 1.00 70.12 219 CYS A C 1
ATOM 1841 O O . CYS A 1 219 ? -11.051 11.612 3.363 1.00 70.12 219 CYS A O 1
ATOM 1843 N N . ILE A 1 220 ? -8.947 12.354 3.616 1.00 74.62 220 ILE A N 1
ATOM 1844 C CA . ILE A 1 220 ? -9.040 12.564 5.060 1.00 74.62 220 ILE A CA 1
ATOM 1845 C C . ILE A 1 220 ? -8.247 13.807 5.461 1.00 74.62 220 ILE A C 1
ATOM 1847 O O . ILE A 1 220 ? -7.060 13.789 5.772 1.00 74.62 220 ILE A O 1
ATOM 1851 N N . ASP A 1 221 ? -8.950 14.921 5.379 1.00 70.88 221 ASP A N 1
ATOM 1852 C CA . ASP A 1 221 ? -8.453 16.283 5.540 1.00 70.88 221 ASP A CA 1
ATOM 1853 C C . ASP A 1 221 ? -9.190 17.049 6.653 1.00 70.88 221 ASP A C 1
ATOM 1855 O O . ASP A 1 221 ? -8.730 18.104 7.084 1.00 70.88 221 ASP A O 1
ATOM 1859 N N . ASP A 1 222 ? -10.301 16.515 7.171 1.00 78.38 222 ASP A N 1
ATOM 1860 C CA . ASP A 1 222 ? -11.005 17.097 8.315 1.00 78.38 222 ASP A CA 1
ATOM 1861 C C . ASP A 1 222 ? -10.235 16.833 9.621 1.00 78.38 222 ASP A C 1
ATOM 1863 O O . ASP A 1 222 ? -10.214 15.721 10.159 1.00 78.38 222 ASP A O 1
ATOM 1867 N N . THR A 1 223 ? -9.597 17.885 10.138 1.00 77.44 223 THR A N 1
ATOM 1868 C CA . THR A 1 223 ? -8.785 17.842 11.364 1.00 77.44 223 THR A CA 1
ATOM 1869 C C . THR A 1 223 ? -9.558 17.321 12.573 1.00 77.44 223 THR A C 1
ATOM 1871 O O . THR A 1 223 ? -8.988 16.585 13.382 1.00 77.44 223 THR A O 1
ATOM 1874 N N . ASP A 1 224 ? -10.843 17.669 12.707 1.00 83.94 224 ASP A N 1
ATOM 1875 C CA . ASP A 1 224 ? -11.654 17.237 13.849 1.00 83.94 224 ASP A CA 1
ATOM 1876 C C . ASP A 1 224 ? -11.882 15.725 13.793 1.00 83.94 224 ASP A C 1
ATOM 1878 O O . ASP A 1 224 ? -11.726 15.033 14.801 1.00 83.94 224 ASP A O 1
ATOM 1882 N N . PHE A 1 225 ? -12.201 15.197 12.611 1.00 87.50 225 PHE A N 1
ATOM 1883 C CA . PHE A 1 225 ? -12.383 13.771 12.381 1.00 87.50 225 PHE A CA 1
ATOM 1884 C C . PHE A 1 225 ? -11.104 12.982 12.678 1.00 87.50 225 PHE A C 1
ATOM 1886 O O . PHE A 1 225 ? -11.147 12.021 13.449 1.00 87.50 225 PHE A O 1
ATOM 1893 N N . VAL A 1 226 ? -9.956 13.413 12.140 1.00 84.44 226 VAL A N 1
ATOM 1894 C CA . VAL A 1 226 ? -8.652 12.772 12.395 1.00 84.44 226 VAL A CA 1
ATOM 1895 C C . VAL A 1 226 ? -8.313 12.796 13.882 1.00 84.44 226 VAL A C 1
ATOM 1897 O O . VAL A 1 226 ? -8.004 11.755 14.464 1.00 84.44 226 VAL A O 1
ATOM 1900 N N . SER A 1 227 ? -8.433 13.962 14.518 1.00 84.44 227 SER A N 1
ATOM 1901 C CA . SER A 1 227 ? -8.145 14.120 15.948 1.00 84.44 227 SER A CA 1
ATOM 1902 C C . SER A 1 227 ? -9.037 13.220 16.801 1.00 84.44 227 SER A C 1
ATOM 1904 O O . SER A 1 227 ? -8.579 12.648 17.791 1.00 84.44 227 SER A O 1
ATOM 1906 N N . HIS A 1 228 ? -10.298 13.032 16.403 1.00 92.75 228 HIS A N 1
ATOM 1907 C CA . HIS A 1 228 ? -11.221 12.166 17.123 1.00 92.75 228 HIS A CA 1
ATOM 1908 C C . HIS A 1 228 ? -10.885 10.676 16.961 1.00 92.75 228 HIS A C 1
ATOM 1910 O O . HIS A 1 228 ? -10.955 9.922 17.931 1.00 92.75 228 HIS A O 1
ATOM 1916 N N . LEU A 1 229 ? -10.452 10.249 15.771 1.00 92.19 229 LEU A N 1
ATOM 1917 C CA . LEU A 1 229 ? -9.950 8.891 15.546 1.00 92.19 229 LEU A CA 1
ATOM 1918 C C . LEU A 1 229 ? -8.679 8.608 16.365 1.00 92.19 229 LEU A C 1
ATOM 1920 O O . LEU A 1 229 ? -8.581 7.558 17.001 1.00 92.19 229 LEU A O 1
ATOM 1924 N N . VAL A 1 230 ? -7.739 9.558 16.411 1.00 87.38 230 VAL A N 1
ATOM 1925 C CA . VAL A 1 230 ? -6.538 9.473 17.262 1.00 87.38 230 VAL A CA 1
ATOM 1926 C C . VAL A 1 230 ? -6.932 9.382 18.737 1.00 87.38 230 VAL A C 1
ATOM 1928 O O . VAL A 1 230 ? -6.426 8.529 19.466 1.00 87.38 230 VAL A O 1
ATOM 1931 N N . HIS A 1 231 ? -7.884 10.209 19.178 1.00 92.00 231 HIS A N 1
ATOM 1932 C CA . HIS A 1 231 ? -8.410 10.140 20.537 1.00 92.00 231 HIS A CA 1
ATOM 1933 C C . HIS A 1 231 ? -9.014 8.763 20.843 1.00 92.00 231 HIS A C 1
ATOM 1935 O O . HIS A 1 231 ? -8.673 8.178 21.869 1.00 92.00 231 HIS A O 1
ATOM 1941 N N . ALA A 1 232 ? -9.836 8.204 19.949 1.00 94.19 232 ALA A N 1
ATOM 1942 C CA . ALA A 1 232 ? -10.414 6.871 20.117 1.00 94.19 232 ALA A CA 1
ATOM 1943 C C . ALA A 1 232 ? -9.340 5.785 20.271 1.00 94.19 232 ALA A C 1
ATOM 1945 O O . ALA A 1 232 ? -9.455 4.924 21.148 1.00 94.19 232 ALA A O 1
ATOM 1946 N N . SER A 1 233 ? -8.270 5.866 19.473 1.00 92.19 233 SER A N 1
ATOM 1947 C CA . SER A 1 233 ? -7.110 4.980 19.594 1.00 92.19 233 SER A CA 1
ATOM 1948 C C . SER A 1 233 ? -6.450 5.074 20.971 1.00 92.19 233 SER A C 1
ATOM 1950 O O . SER A 1 233 ? -6.257 4.059 21.642 1.00 92.19 233 SER A O 1
ATOM 1952 N N . HIS A 1 234 ? -6.214 6.291 21.472 1.00 91.31 234 HIS A N 1
ATOM 1953 C CA . HIS A 1 234 ? -5.690 6.500 22.827 1.00 91.31 234 HIS A CA 1
ATOM 1954 C C . HIS A 1 234 ? -6.620 5.973 23.934 1.00 91.31 234 HIS A C 1
ATOM 1956 O O . HIS A 1 234 ? -6.149 5.666 25.026 1.00 91.31 234 HIS A O 1
ATOM 1962 N N . GLN A 1 235 ? -7.921 5.828 23.664 1.00 94.81 235 GLN A N 1
ATOM 1963 C CA . GLN A 1 235 ? -8.880 5.182 24.570 1.00 94.81 235 GLN A CA 1
ATOM 1964 C C . GLN A 1 235 ? -8.912 3.644 24.443 1.00 94.81 235 GLN A C 1
ATOM 1966 O O . GLN A 1 235 ? -9.735 2.982 25.077 1.00 94.81 235 GLN A O 1
ATOM 1971 N N . GLY A 1 236 ? -8.024 3.050 23.640 1.00 91.50 236 GLY A N 1
ATOM 1972 C CA . GLY A 1 236 ? -7.897 1.603 23.458 1.00 91.50 236 GLY A CA 1
ATOM 1973 C C . GLY A 1 236 ? -8.829 1.006 22.400 1.00 91.50 236 GLY A C 1
ATOM 1974 O O . GLY A 1 236 ? -8.993 -0.216 22.357 1.00 91.50 236 GLY A O 1
ATOM 1975 N N . VAL A 1 237 ? -9.466 1.832 21.565 1.00 95.25 237 VAL A N 1
ATOM 1976 C CA . VAL A 1 237 ? -10.222 1.369 20.391 1.00 95.25 237 VAL A CA 1
ATOM 1977 C C . VAL A 1 237 ? -9.242 1.073 19.255 1.00 95.25 237 VAL A C 1
ATOM 1979 O O . VAL A 1 237 ? -8.388 1.894 18.950 1.00 95.25 237 VAL A O 1
ATOM 1982 N N . LEU A 1 238 ? -9.373 -0.071 18.583 1.00 90.81 238 LEU A N 1
ATOM 1983 C CA . LEU A 1 238 ? -8.543 -0.380 17.417 1.00 90.81 238 LEU A CA 1
ATOM 1984 C C . LEU A 1 238 ? -9.077 0.373 16.191 1.00 90.81 238 LEU A C 1
ATOM 1986 O O . LEU A 1 238 ? -10.170 0.071 15.704 1.00 90.81 238 LEU A O 1
ATOM 1990 N N . VAL A 1 239 ? -8.320 1.350 15.695 1.00 89.00 239 VAL A N 1
ATOM 1991 C CA . VAL A 1 239 ? -8.732 2.202 14.573 1.00 89.00 239 VAL A CA 1
ATOM 1992 C C . VAL A 1 239 ? -7.966 1.827 13.309 1.00 89.00 239 VAL A C 1
ATOM 1994 O O . VAL A 1 239 ? -6.746 1.913 13.268 1.00 89.00 239 VAL A O 1
ATOM 1997 N N . GLN A 1 240 ? -8.692 1.467 12.253 1.00 84.69 240 GLN A N 1
ATOM 1998 C CA . GLN A 1 240 ? -8.150 1.214 10.922 1.00 84.69 240 GLN A CA 1
ATOM 1999 C C . GLN A 1 240 ? -8.737 2.222 9.932 1.00 84.69 240 GLN A C 1
ATOM 2001 O O . GLN A 1 240 ? -9.956 2.313 9.782 1.00 84.69 240 GLN A O 1
ATOM 2006 N N . CYS A 1 241 ? -7.869 2.948 9.230 1.00 82.62 241 CYS A N 1
ATOM 2007 C CA . CYS A 1 241 ? -8.257 3.873 8.171 1.00 82.62 241 CYS A CA 1
ATOM 2008 C C . CYS A 1 241 ? -7.677 3.405 6.832 1.00 82.62 241 CYS A C 1
ATOM 2010 O O . CYS A 1 241 ? -6.482 3.132 6.734 1.00 82.62 241 CYS A O 1
ATOM 2012 N N . ILE A 1 242 ? -8.530 3.302 5.816 1.00 79.44 242 ILE A N 1
ATOM 2013 C CA . ILE A 1 242 ? -8.182 2.967 4.436 1.00 79.44 242 ILE A CA 1
ATOM 2014 C C . ILE A 1 242 ? -8.462 4.210 3.595 1.00 79.44 242 ILE A C 1
ATOM 2016 O O . ILE A 1 242 ? -9.580 4.727 3.604 1.00 79.44 242 ILE A O 1
ATOM 2020 N N . VAL A 1 243 ? -7.444 4.698 2.889 1.00 72.31 243 VAL A N 1
ATOM 2021 C CA . VAL A 1 243 ? -7.522 5.942 2.114 1.00 72.31 243 VAL A CA 1
ATOM 2022 C C . VAL A 1 243 ? -6.866 5.759 0.754 1.00 72.31 243 VAL A C 1
ATOM 2024 O O . VAL A 1 243 ? -5.871 5.037 0.647 1.00 72.31 243 VAL A O 1
ATOM 2027 N N . ASP A 1 244 ? -7.381 6.434 -0.277 1.00 69.81 244 ASP A N 1
ATOM 2028 C CA . ASP A 1 244 ? -6.672 6.542 -1.553 1.00 69.81 244 ASP A CA 1
ATOM 2029 C C . ASP A 1 244 ? -5.356 7.310 -1.349 1.00 69.81 244 ASP A C 1
ATOM 2031 O O . ASP A 1 244 ? -5.322 8.502 -1.026 1.00 69.81 244 ASP A O 1
ATOM 2035 N N . TRP A 1 245 ? -4.242 6.608 -1.557 1.00 61.44 245 TRP A N 1
ATOM 2036 C CA . TRP A 1 245 ? -2.901 7.146 -1.364 1.00 61.44 245 TRP A CA 1
ATOM 2037 C C . TRP A 1 245 ? -2.643 8.400 -2.212 1.00 61.44 245 TRP A C 1
ATOM 2039 O O . TRP A 1 245 ? -1.918 9.285 -1.765 1.00 61.44 245 TRP A O 1
ATOM 2049 N N . ARG A 1 246 ? -3.279 8.536 -3.388 1.00 61.31 246 ARG A N 1
ATOM 2050 C CA . ARG A 1 246 ? -3.113 9.706 -4.268 1.00 61.31 246 ARG A CA 1
ATOM 2051 C C . ARG A 1 246 ? -3.610 10.980 -3.601 1.00 61.31 246 ARG A C 1
ATOM 2053 O O . ARG A 1 246 ? -3.029 12.040 -3.803 1.00 61.31 246 ARG A O 1
ATOM 2060 N N . LYS A 1 247 ? -4.670 10.879 -2.799 1.00 63.12 247 LYS A N 1
ATOM 2061 C CA . LYS A 1 247 ? -5.235 12.001 -2.042 1.00 63.12 247 LYS A CA 1
ATOM 2062 C C . LYS A 1 247 ? -4.396 12.317 -0.806 1.00 63.12 247 LYS A C 1
ATOM 2064 O O . LYS A 1 247 ? -4.248 13.483 -0.462 1.00 63.12 247 LYS A O 1
ATOM 2069 N N . MET A 1 248 ? -3.770 11.302 -0.209 1.00 58.09 248 MET A N 1
ATOM 2070 C CA . MET A 1 248 ? -2.883 11.461 0.950 1.00 58.09 248 MET A CA 1
ATOM 2071 C C . MET A 1 248 ? -1.550 12.111 0.599 1.00 58.09 248 MET A C 1
ATOM 2073 O O . MET A 1 248 ? -1.075 12.954 1.347 1.00 58.09 248 MET A O 1
ATOM 2077 N N . THR A 1 249 ? -0.965 11.771 -0.551 1.00 52.59 249 THR A N 1
ATOM 2078 C CA . THR A 1 249 ? 0.300 12.375 -0.995 1.00 52.59 249 THR A CA 1
ATOM 2079 C C . THR A 1 249 ? 0.142 13.785 -1.565 1.00 52.59 249 THR A C 1
ATOM 2081 O O . THR A 1 249 ? 1.132 14.450 -1.852 1.00 52.59 249 THR A O 1
ATOM 2084 N N . LEU A 1 250 ? -1.098 14.232 -1.798 1.00 50.47 250 LEU A N 1
ATOM 2085 C CA . LEU A 1 250 ? -1.400 15.547 -2.372 1.00 50.47 250 LEU A CA 1
ATOM 2086 C C . LEU A 1 250 ? -1.954 16.553 -1.352 1.00 50.47 250 LEU A C 1
ATOM 2088 O O . LEU A 1 250 ? -2.061 17.734 -1.674 1.00 50.47 250 LEU A O 1
ATOM 2092 N N . GLY A 1 251 ? -2.256 16.113 -0.129 1.00 45.50 251 GLY A N 1
ATOM 2093 C CA . GLY A 1 251 ? -2.612 16.963 1.004 1.00 45.50 251 GLY A CA 1
ATOM 2094 C C . GLY A 1 251 ? -1.546 16.891 2.095 1.00 45.50 251 GLY A C 1
ATOM 2095 O O . GLY A 1 251 ? -0.886 15.870 2.259 1.00 45.50 251 GLY A O 1
ATOM 2096 N N . HIS A 1 252 ? -1.380 17.953 2.886 1.00 43.06 252 HIS A N 1
ATOM 2097 C CA . HIS A 1 252 ? -0.693 17.831 4.176 1.00 43.06 252 HIS A CA 1
ATOM 2098 C C . HIS A 1 252 ? -1.618 17.052 5.126 1.00 43.06 252 HIS A C 1
ATOM 2100 O O . HIS A 1 252 ? -2.287 17.632 5.977 1.00 43.06 252 HIS A O 1
ATOM 2106 N N . ALA A 1 253 ? -1.733 15.734 4.955 1.00 38.97 253 ALA A N 1
ATOM 2107 C CA . ALA A 1 253 ? -2.441 14.904 5.917 1.00 38.97 253 ALA A CA 1
ATOM 2108 C C . ALA A 1 253 ? -1.558 14.821 7.167 1.00 38.97 253 ALA A C 1
ATOM 2110 O O . ALA A 1 253 ? -0.608 14.043 7.234 1.00 38.97 253 ALA A O 1
ATOM 2111 N N . TYR A 1 254 ? -1.831 15.695 8.137 1.00 37.25 254 TYR A N 1
ATOM 2112 C CA . TYR A 1 254 ? -0.955 15.945 9.277 1.00 37.25 254 TYR A CA 1
ATOM 2113 C C . TYR A 1 254 ? -0.705 14.729 10.177 1.00 37.25 254 TYR A C 1
ATOM 2115 O O . TYR A 1 254 ? 0.157 14.819 11.048 1.00 37.25 254 TYR A O 1
ATOM 2123 N N . GLN A 1 255 ? -1.396 13.595 10.013 1.00 36.16 255 GLN A N 1
ATOM 2124 C CA . GLN A 1 255 ? -1.248 12.507 10.975 1.00 36.16 255 GLN A CA 1
ATOM 2125 C C . GLN A 1 255 ? -1.924 11.185 10.584 1.00 36.16 255 GLN A C 1
ATOM 2127 O O . GLN A 1 255 ? -2.869 10.814 11.267 1.00 36.16 255 GLN A O 1
ATOM 2132 N N . ILE A 1 256 ? -1.527 10.441 9.538 1.00 36.16 256 ILE A N 1
ATOM 2133 C CA . ILE A 1 256 ? -2.178 9.129 9.308 1.00 36.16 256 ILE A CA 1
ATOM 2134 C C . ILE A 1 256 ? -1.225 8.003 8.898 1.00 36.16 256 ILE A C 1
ATOM 2136 O O . ILE A 1 256 ? -0.388 8.175 8.015 1.00 36.16 256 ILE A O 1
ATOM 2140 N N . CYS A 1 257 ? -1.487 6.853 9.547 1.00 30.53 257 CYS A N 1
ATOM 2141 C CA . CYS A 1 257 ? -0.821 5.542 9.594 1.00 30.53 257 CYS A CA 1
ATOM 2142 C C . CYS A 1 257 ? 0.322 5.545 10.632 1.00 30.53 257 CYS A C 1
ATOM 2144 O O . CYS A 1 257 ? 1.355 6.145 10.375 1.00 30.53 257 CYS A O 1
ATOM 2146 N N . TYR A 1 258 ? 0.214 5.000 11.859 1.00 31.94 258 TYR A N 1
ATOM 2147 C CA . TYR A 1 258 ? -0.271 3.683 12.333 1.00 31.94 258 TYR A CA 1
ATOM 2148 C C . TYR A 1 258 ? -0.911 3.747 13.732 1.00 31.94 258 TYR A C 1
ATOM 2150 O O . TYR A 1 258 ? -0.439 4.516 14.567 1.00 31.94 258 TYR A O 1
ATOM 2158 N N . PHE A 1 259 ? -1.867 2.852 14.012 1.00 32.12 259 PHE A N 1
ATOM 2159 C CA . PHE A 1 259 ? -2.109 2.270 15.341 1.00 32.12 259 PHE A CA 1
ATOM 2160 C C . PHE A 1 259 ? -2.336 0.765 15.202 1.00 32.12 259 PHE A C 1
ATOM 2162 O O . PHE A 1 259 ? -2.997 0.369 14.213 1.00 32.12 259 PHE A O 1
#

Foldseek 3Di:
DDACVVFKDWFKKKKAFWDWAAFPVRDIAIKIKMKIKMKTQAAPQWFKKKWKWFAFPPRAIDTDIWGWDWDPGDHGITMIMTDIDMDRQQAPQGGGTQFMWMWMWIQHPQDTHTHQWIWTNGGNCQSNPRHMDMDGTDCPPIDGDPDDDDGDDPVVVVVVVVVCVVCVVVVVDQDADCDDDCCDPRHVNVVLLVVLVVLLVVCVVPVPDAGEAEEEDAADDPPVNVVSLVVSVVSVHHYHYHYDVVRVVNDPPVDDDDD

Radius of gyration: 21.24 Å; Cα contacts (8 Å, |Δi|>4): 500; chains: 1; bounding box: 55×50×53 Å

Mean predicted aligned error: 8.74 Å

Sequence (259 aa):
MQIAEHYAMPAHGHLGGYFQRVNDFNDKFDIRWGKIEFDVFFGVQANVKVVLKVYRDHGICETYLVDTDAFDIQWDRHKRSTRDFYIHPFSNNFGPINCVKFSFIIHLDEHSIASQNDYIFMDSHQAQDGHPQYRKITGEWSTPNAYRTYELNAAELQSDVDWYNHHFESLNLIPKFTKGQQYHPYHPKRFIHDHIDKVIRSKWENPGRLCTIKVSVDCIDDTDFVSHLVHASHQGVLVQCIVDWRKMTLGHAYQICYF